Protein AF-0000000084371324 (afdb_homodimer)

Radius of gyration: 20.36 Å; Cα contacts (8 Å, |Δi|>4): 699; chains: 2; bounding box: 40×60×48 Å

Organism: NCBI:txid1354337

pLDDT: mean 94.43, std 6.47, range [47.62, 98.81]

Solvent-accessible surface area (backbone atoms only — not comparable to full-atom values): 17507 Å² total; per-residue (Å²): 117,72,47,74,68,38,70,68,53,91,81,53,42,54,86,85,45,43,48,85,45,68,69,62,38,48,37,56,69,73,39,44,65,60,32,36,75,61,12,55,23,26,45,32,32,21,26,46,94,53,31,46,39,30,38,37,26,25,16,32,18,59,44,51,40,86,52,45,57,70,80,70,36,59,97,50,58,61,70,34,16,22,35,28,48,74,44,73,48,45,15,62,93,52,61,92,69,55,52,68,60,51,50,53,46,51,52,50,53,48,48,56,57,38,43,76,59,26,7,36,36,24,42,34,35,68,42,90,42,71,68,48,40,52,51,43,42,73,61,63,34,43,61,20,89,84,39,73,45,36,29,34,35,38,49,69,55,47,28,64,60,61,67,58,73,84,128,117,73,47,75,69,36,71,68,54,92,81,52,44,55,85,83,46,44,51,86,45,69,69,62,40,48,37,56,71,71,38,43,64,60,30,36,75,63,12,57,23,26,44,33,31,21,27,45,94,52,32,45,39,30,38,37,26,25,18,30,18,59,43,50,39,87,54,46,56,71,80,68,35,60,96,49,58,61,69,34,17,20,34,28,48,74,43,72,48,45,16,62,94,50,63,91,72,55,50,66,59,49,51,51,45,51,51,49,53,48,49,56,57,37,42,78,60,26,7,36,36,25,42,34,36,67,42,89,45,71,67,50,40,50,52,43,43,71,60,61,34,41,60,20,89,82,39,73,45,36,29,36,34,38,50,70,55,46,28,64,60,62,66,56,71,84,128

Sequence (334 aa):
MLTIPEPLKSTHQLDMFSSGEVSLDLWLKNRAMNNQKTGASRTFVTTSDNQVMGYYALSTGMITANQVVGRFRRNMPIDIPIVLLARLAVDTRAKGLGIGRGLVKDAGCRVVQAFGIVGIRGMIVHAISDDAKQFYEHIGFVASPLDPMMLMITLADLQFAMGIHSNMLTIPEPLKSTHQLDMFSSGEVSLDLWLKNRAMNNQKTGASRTFVTTSDNQVMGYYALSTGMITANQVVGRFRRNMPIDIPIVLLARLAVDTRAKGLGIGRGLVKDAGCRVVQAFGIVGIRGMIVHAISDDAKQFYEHIGFVASPLDPMMLMITLADLQFAMGIHSN

Secondary structure (DSSP, 8-state):
-PPPPEE--TTSB-TT---S-HHHHHHHHHTHHHHHHHTS-EEEEEEETTEEEEEEEEEEEEEEGGG--GGGTTT--SEEEEEEEEEEEE-GGGTTSSHHHHHHHHHHHHHHHHHTTSB--EEEEE-SSHHHHHHHHHHT-EE-SS-TTEEEEEHHHHHHHHTPPP-/-PPPPEE--TTSB-TT---S-HHHHHHHHHTHHHHHHHTS-EEEEEEETTEEEEEEEEEEEEEEGGG--GGGTTT--SEEEEEEEEEEEE-GGGTTSSHHHHHHHHHHHHHHHHHTTSB--EEEEE-SSHHHHHHHHHHT-EE-SS-TTEEEEEHHHHHHHHTPPP-

Nearest PDB structures (foldseek):
  7f36-assembly1_D  TM=9.760E-01  e=1.610E-20  Salmonella enterica subsp. enterica serovar Typhimurium str. LT2
  6g96-assembly1_B  TM=9.410E-01  e=2.588E-16  Salmonella enterica subsp. enterica serovar Typhimurium
  7ak9-assembly1_B  TM=9.387E-01  e=1.710E-15  Salmonella enterica subsp. enterica serovar Typhimurium
  7f37-assembly1_A  TM=8.834E-01  e=9.886E-16  Escherichia coli O157:H7
  7byy-assembly1_B  TM=9.028E-01  e=6.858E-11  Escherichia coli

InterPro domains:
  IPR000182 GNAT domain [PF13508] (41-142)
  IPR016181 Acyl-CoA N-acyltransferase [SSF55729] (13-146)

Foldseek 3Di:
DKDQKDWDDPQADLVPFDQPDPVQSCCVVPPQVVCCVVQVWTKIFIDDVSYGFKIWIKHKDWDALLQDDDPLNPPDDRIATAMEREDIGGGPVPPPVCVRVSNVLSVLLVVVVCCVPDPHFWYKYFAPDPVSLVVVVVLPWAATPVGRRITIDGSVRNCVSSVPDDD/DKDQKDWDDPQADLVPFDQPDPVQSCCVVPPQVVCCVVQVWTKIFIDDVSYTFKIWIKHKDWDALLQDDDPLNPPDDRIATAMEREDIGGGPVPPPVCVRVSRVLSVLLVVVVCCVPDPHFWYKYFAPDPVSLVVVVVLPWAATPVGRRITIDGSVRNCVSNVPDDD

Structure (mmCIF, N/CA/C/O backbone):
data_AF-0000000084371324-model_v1
#
loop_
_entity.id
_entity.type
_entity.pdbx_description
1 polymer Acetyltransferase
#
loop_
_atom_site.group_PDB
_atom_site.id
_atom_site.type_symbol
_atom_site.label_atom_id
_atom_site.label_alt_id
_atom_site.label_comp_id
_atom_site.label_asym_id
_atom_site.label_entity_id
_atom_site.label_seq_id
_atom_site.pdbx_PDB_ins_code
_atom_site.Cartn_x
_atom_site.Cartn_y
_atom_site.Cartn_z
_atom_site.occupancy
_atom_site.B_iso_or_equiv
_atom_site.auth_seq_id
_atom_site.auth_comp_id
_atom_site.auth_asym_id
_atom_site.auth_atom_id
_atom_site.pdbx_PDB_model_num
ATOM 1 N N . MET A 1 1 ? -2.418 31.922 -5.059 1 83.44 1 MET A N 1
ATOM 2 C CA . MET A 1 1 ? -3.367 30.828 -4.973 1 83.44 1 MET A CA 1
ATOM 3 C C . MET A 1 1 ? -2.643 29.5 -4.762 1 83.44 1 MET A C 1
ATOM 5 O O . MET A 1 1 ? -1.555 29.281 -5.305 1 83.44 1 MET A O 1
ATOM 9 N N . LEU A 1 2 ? -3.178 28.688 -3.939 1 91.75 2 LEU A N 1
ATOM 10 C CA . LEU A 1 2 ? -2.504 27.422 -3.66 1 91.75 2 LEU A CA 1
ATOM 11 C C . LEU A 1 2 ? -2.732 26.422 -4.789 1 91.75 2 LEU A C 1
ATOM 13 O O . LEU A 1 2 ? -3.834 26.344 -5.34 1 91.75 2 LEU A O 1
ATOM 17 N N . THR A 1 3 ? -1.763 25.719 -5.105 1 94.81 3 THR A N 1
ATOM 18 C CA . THR A 1 3 ? -1.875 24.672 -6.117 1 94.81 3 THR A CA 1
ATOM 19 C C . THR A 1 3 ? -2.533 23.422 -5.531 1 94.81 3 THR A C 1
ATOM 21 O O . THR A 1 3 ? -2.602 23.266 -4.309 1 94.81 3 THR A O 1
ATOM 24 N N . ILE A 1 4 ? -3.053 22.625 -6.453 1 95.75 4 ILE A N 1
ATOM 25 C CA . ILE A 1 4 ? -3.42 21.266 -6.031 1 95.75 4 ILE A CA 1
ATOM 26 C C . ILE A 1 4 ? -2.168 20.5 -5.617 1 95.75 4 ILE A C 1
ATOM 28 O O . ILE A 1 4 ? -1.096 20.688 -6.199 1 95.75 4 ILE A O 1
ATOM 32 N N . PRO A 1 5 ? -2.277 19.641 -4.688 1 97.5 5 PRO A N 1
ATOM 33 C CA . PRO A 1 5 ? -1.087 18.906 -4.273 1 97.5 5 PRO A CA 1
ATOM 34 C C . PRO A 1 5 ? -0.441 18.125 -5.422 1 97.5 5 PRO A C 1
ATOM 36 O O . PRO A 1 5 ? -1.145 17.547 -6.246 1 97.5 5 PRO A O 1
ATOM 39 N N . GLU A 1 6 ? 0.865 18.109 -5.484 1 97.75 6 GLU A N 1
ATOM 40 C CA . GLU A 1 6 ? 1.651 17.391 -6.48 1 97.75 6 GLU A CA 1
ATOM 41 C C . GLU A 1 6 ? 2.879 16.734 -5.852 1 97.75 6 GLU A C 1
ATOM 43 O O . GLU A 1 6 ? 3.311 17.141 -4.766 1 97.75 6 GLU A O 1
ATOM 48 N N . PRO A 1 7 ? 3.379 15.773 -6.535 1 97.94 7 PRO A N 1
ATOM 49 C CA . PRO A 1 7 ? 4.566 15.117 -5.973 1 97.94 7 PRO A CA 1
ATOM 50 C C . PRO A 1 7 ? 5.707 16.094 -5.707 1 97.94 7 PRO A C 1
ATOM 52 O O . PRO A 1 7 ? 5.93 17.016 -6.492 1 97.94 7 PRO A O 1
ATOM 55 N N . LEU A 1 8 ? 6.375 15.906 -4.641 1 98.44 8 LEU A N 1
ATOM 56 C CA . LEU A 1 8 ? 7.527 16.734 -4.277 1 98.44 8 LEU A CA 1
ATOM 57 C C . LEU A 1 8 ? 8.609 16.656 -5.352 1 98.44 8 LEU A C 1
ATOM 59 O O . LEU A 1 8 ? 8.953 15.57 -5.824 1 98.44 8 LEU A O 1
ATOM 63 N N . LYS A 1 9 ? 9.086 17.781 -5.766 1 98 9 LYS A N 1
ATOM 64 C CA . LYS A 1 9 ? 10.18 17.906 -6.723 1 98 9 LYS A CA 1
ATOM 65 C C . LYS A 1 9 ? 11.336 18.703 -6.129 1 98 9 LYS A C 1
ATOM 67 O O . LYS A 1 9 ? 11.148 19.469 -5.184 1 98 9 LYS A O 1
ATOM 72 N N . SER A 1 10 ? 12.492 18.516 -6.719 1 97.19 10 SER A N 1
ATOM 73 C CA . SER A 1 10 ? 13.688 19.219 -6.258 1 97.19 10 SER A CA 1
ATOM 74 C C . SER A 1 10 ? 13.57 20.719 -6.48 1 97.19 10 SER A C 1
ATOM 76 O O . SER A 1 10 ? 14.297 21.5 -5.867 1 97.19 10 SER A O 1
ATOM 78 N N . THR A 1 11 ? 12.672 21.125 -7.312 1 97.56 11 THR A N 1
ATOM 79 C CA . THR A 1 11 ? 12.531 22.531 -7.668 1 97.56 11 THR A CA 1
ATOM 80 C C . THR A 1 11 ? 11.672 23.266 -6.637 1 97.56 11 THR A C 1
ATOM 82 O O . THR A 1 11 ? 11.633 24.5 -6.617 1 97.56 11 THR A O 1
ATOM 85 N N . HIS A 1 12 ? 10.953 22.594 -5.824 1 98.44 12 HIS A N 1
ATOM 86 C CA . HIS A 1 12 ? 10.109 23.219 -4.82 1 98.44 12 HIS A CA 1
ATOM 87 C C . HIS A 1 12 ? 10.945 23.922 -3.752 1 98.44 12 HIS A C 1
ATOM 89 O O . HIS A 1 12 ? 11.992 23.406 -3.352 1 98.44 12 HIS A O 1
ATOM 95 N N . GLN A 1 13 ? 10.523 25.031 -3.307 1 98.31 13 GLN A N 1
ATOM 96 C CA . GLN A 1 13 ? 11.219 25.797 -2.266 1 98.31 13 GLN A CA 1
ATOM 97 C C . GLN A 1 13 ? 10.727 25.391 -0.878 1 98.31 13 GLN A C 1
ATOM 99 O O . GLN A 1 13 ? 9.57 25.625 -0.527 1 98.31 13 GLN A O 1
ATOM 104 N N . LEU A 1 14 ? 11.656 24.906 -0.071 1 98.25 14 LEU A N 1
ATOM 105 C CA . LEU A 1 14 ? 11.281 24.328 1.217 1 98.25 14 LEU A CA 1
ATOM 106 C C . LEU A 1 14 ? 11.859 25.141 2.367 1 98.25 14 LEU A C 1
ATOM 108 O O . LEU A 1 14 ? 11.438 24.984 3.516 1 98.25 14 LEU A O 1
ATOM 112 N N . ASP A 1 15 ? 12.711 26.031 2.133 1 96.88 15 ASP A N 1
ATOM 113 C CA . ASP A 1 15 ? 13.547 26.656 3.154 1 96.88 15 ASP A CA 1
ATOM 114 C C . ASP A 1 15 ? 12.695 27.453 4.148 1 96.88 15 ASP A C 1
ATOM 116 O O . ASP A 1 15 ? 12.961 27.422 5.355 1 96.88 15 ASP A O 1
ATOM 120 N N . MET A 1 16 ? 11.672 28.109 3.697 1 96.88 16 MET A N 1
ATOM 121 C CA . MET A 1 16 ? 10.891 29.016 4.543 1 96.88 16 MET A CA 1
ATOM 122 C C . MET A 1 16 ? 9.727 28.281 5.191 1 96.88 16 MET A C 1
ATOM 124 O O . MET A 1 16 ? 8.953 28.875 5.949 1 96.88 16 MET A O 1
ATOM 128 N N . PHE A 1 17 ? 9.594 27.031 4.871 1 98.25 17 PHE A N 1
ATOM 129 C CA . PHE A 1 17 ? 8.469 26.281 5.418 1 98.25 17 PHE A CA 1
ATOM 130 C C . PHE A 1 17 ? 8.562 26.203 6.938 1 98.25 17 PHE A C 1
ATOM 132 O O . PHE A 1 17 ? 9.602 25.812 7.477 1 98.25 17 PHE A O 1
ATOM 139 N N . SER A 1 18 ? 7.465 26.547 7.562 1 98.19 18 SER A N 1
ATOM 140 C CA . SER A 1 18 ? 7.371 26.484 9.016 1 98.19 18 SER A CA 1
ATOM 141 C C . SER A 1 18 ? 5.957 26.125 9.461 1 98.19 18 SER A C 1
ATOM 143 O O . SER A 1 18 ? 5.031 26.938 9.305 1 98.19 18 SER A O 1
ATOM 145 N N . SER A 1 19 ? 5.789 24.969 10.039 1 96.88 19 SER A N 1
ATOM 146 C CA . SER A 1 19 ? 4.473 24.484 10.43 1 96.88 19 SER A CA 1
ATOM 147 C C . SER A 1 19 ? 4.219 24.703 11.922 1 96.88 19 SER A C 1
ATOM 149 O O . SER A 1 19 ? 3.084 24.578 12.391 1 96.88 19 SER A O 1
ATOM 151 N N . GLY A 1 20 ? 5.258 25.031 12.625 1 96.06 20 GLY A N 1
ATOM 152 C CA . GLY A 1 20 ? 5.172 25.094 14.07 1 96.06 20 GLY A CA 1
ATOM 153 C C . GLY A 1 20 ? 5.629 23.812 14.75 1 96.06 20 GLY A C 1
ATOM 154 O O . GLY A 1 20 ? 5.77 23.781 15.977 1 96.06 20 GLY A O 1
ATOM 155 N N . GLU A 1 21 ? 5.852 22.734 14.094 1 96.69 21 GLU A N 1
ATOM 156 C CA . GLU A 1 21 ? 6.406 21.469 14.57 1 96.69 21 GLU A CA 1
ATOM 157 C C . GLU A 1 21 ? 7.781 21.219 13.961 1 96.69 21 GLU A C 1
ATOM 159 O O . GLU A 1 21 ? 7.883 20.797 12.805 1 96.69 21 GLU A O 1
ATOM 164 N N . VAL A 1 22 ? 8.812 21.359 14.75 1 97.06 22 VAL A N 1
ATOM 165 C CA . VAL A 1 22 ? 10.188 21.344 14.281 1 97.06 22 VAL A CA 1
ATOM 166 C C . VAL A 1 22 ? 10.484 20.016 13.586 1 97.06 22 VAL A C 1
ATOM 168 O O . VAL A 1 22 ? 11.133 20 12.531 1 97.06 22 VAL A O 1
ATOM 171 N N . SER A 1 23 ? 10.047 18.953 14.117 1 97.44 23 SER A N 1
ATOM 172 C CA . SER A 1 23 ? 10.336 17.625 13.562 1 97.44 23 SER A CA 1
ATOM 173 C C . SER A 1 23 ? 9.734 17.469 12.172 1 97.44 23 SER A C 1
ATOM 175 O O . SER A 1 23 ? 10.359 16.891 11.281 1 97.44 23 SER A O 1
ATOM 177 N N . LEU A 1 24 ? 8.562 17.984 11.945 1 98.06 24 LEU A N 1
ATOM 178 C CA . LEU A 1 24 ? 7.914 17.906 10.641 1 98.06 24 LEU A CA 1
ATOM 179 C C . LEU A 1 24 ? 8.633 18.797 9.633 1 98.06 24 LEU A C 1
ATOM 181 O O . LEU A 1 24 ? 8.781 18.422 8.469 1 98.06 24 LEU A O 1
ATOM 185 N N . ASP A 1 25 ? 9.055 19.953 10.117 1 98.62 25 ASP A N 1
ATOM 186 C CA . ASP A 1 25 ? 9.766 20.891 9.242 1 98.62 25 ASP A CA 1
ATOM 187 C C . ASP A 1 25 ? 11.102 20.297 8.781 1 98.62 25 ASP A C 1
ATOM 189 O O . ASP A 1 25 ? 11.422 20.328 7.594 1 98.62 25 ASP A O 1
ATOM 193 N N . LEU A 1 26 ? 11.781 19.734 9.742 1 98.31 26 LEU A N 1
ATOM 194 C CA . LEU A 1 26 ? 13.094 19.172 9.43 1 98.31 26 LEU A CA 1
ATOM 195 C C . LEU A 1 26 ? 12.969 17.938 8.547 1 98.31 26 LEU A C 1
ATOM 197 O O . LEU A 1 26 ? 13.797 17.719 7.668 1 98.31 26 LEU A O 1
ATOM 201 N N . TRP A 1 27 ? 11.992 17.188 8.797 1 98.06 27 TRP A N 1
ATOM 202 C CA . TRP A 1 27 ? 11.781 16 7.969 1 98.06 27 TRP A CA 1
ATOM 203 C C . TRP A 1 27 ? 11.578 16.391 6.508 1 98.06 27 TRP A C 1
ATOM 205 O O . TRP A 1 27 ? 12.195 15.805 5.613 1 98.06 27 TRP A O 1
ATOM 215 N N . LEU A 1 28 ? 10.727 17.328 6.242 1 98.56 28 LEU A N 1
ATOM 216 C CA . LEU A 1 28 ? 10.453 17.781 4.883 1 98.56 28 LEU A CA 1
ATOM 217 C C . LEU A 1 28 ? 11.734 18.25 4.199 1 98.56 28 LEU A C 1
ATOM 219 O O . LEU A 1 28 ? 12.008 17.859 3.059 1 98.56 28 LEU A O 1
ATOM 223 N N . LYS A 1 29 ? 12.508 19 4.918 1 98.5 29 LYS A N 1
ATOM 224 C CA . LYS A 1 29 ? 13.672 19.656 4.34 1 98.5 29 LYS A CA 1
ATOM 225 C C . LYS A 1 29 ? 14.828 18.672 4.152 1 98.5 29 LYS A C 1
ATOM 227 O O . LYS A 1 29 ? 15.594 18.781 3.193 1 98.5 29 LYS A O 1
ATOM 232 N N . ASN A 1 30 ? 14.828 17.609 5.016 1 97.94 30 ASN A N 1
ATOM 233 C CA . ASN A 1 30 ? 16.062 16.844 5.07 1 97.94 30 ASN A CA 1
ATOM 234 C C . ASN A 1 30 ? 15.836 15.391 4.664 1 97.94 30 ASN A C 1
ATOM 236 O O . ASN A 1 30 ? 16.781 14.68 4.32 1 97.94 30 ASN A O 1
ATOM 240 N N . ARG A 1 31 ? 14.602 14.938 4.676 1 97.44 31 ARG A N 1
ATOM 241 C CA . ARG A 1 31 ? 14.422 13.492 4.547 1 97.44 31 ARG A CA 1
ATOM 242 C C . ARG A 1 31 ? 13.422 13.164 3.443 1 97.44 31 ARG A C 1
ATOM 244 O O . ARG A 1 31 ? 13.516 12.109 2.807 1 97.44 31 ARG A O 1
ATOM 251 N N . ALA A 1 32 ? 12.492 14.031 3.186 1 98.06 32 ALA A N 1
ATOM 252 C CA . ALA A 1 32 ? 11.336 13.727 2.344 1 98.06 32 ALA A CA 1
ATOM 253 C C . ALA A 1 32 ? 11.773 13.281 0.953 1 98.06 32 ALA A C 1
ATOM 255 O O . ALA A 1 32 ? 11.281 12.273 0.436 1 98.06 32 ALA A O 1
ATOM 256 N N . MET A 1 33 ? 12.727 14.023 0.388 1 97.69 33 MET A N 1
ATOM 257 C CA . MET A 1 33 ? 13.156 13.719 -0.973 1 97.69 33 MET A CA 1
ATOM 258 C C . MET A 1 33 ? 13.82 12.344 -1.038 1 97.69 33 MET A C 1
ATOM 260 O O . MET A 1 33 ? 13.516 11.547 -1.93 1 97.69 33 MET A O 1
ATOM 264 N N . ASN A 1 34 ? 14.703 12.125 -0.123 1 96.5 34 ASN A N 1
ATOM 265 C CA . ASN A 1 34 ? 15.375 10.828 -0.095 1 96.5 34 ASN A CA 1
ATOM 266 C C . ASN A 1 34 ? 14.383 9.695 0.157 1 96.5 34 ASN A C 1
ATOM 268 O O . ASN A 1 34 ? 14.477 8.633 -0.466 1 96.5 34 ASN A O 1
ATOM 272 N N . ASN A 1 35 ? 13.484 9.898 1.079 1 96.62 35 ASN A N 1
ATOM 273 C CA . ASN A 1 35 ? 12.461 8.891 1.342 1 96.62 35 ASN A CA 1
ATOM 274 C C . ASN A 1 35 ? 11.648 8.586 0.09 1 96.62 35 ASN A C 1
ATOM 276 O O . ASN A 1 35 ? 11.305 7.426 -0.162 1 96.62 35 ASN A O 1
ATOM 280 N N . GLN A 1 36 ? 11.344 9.609 -0.634 1 96.25 36 GLN A N 1
ATOM 281 C CA . GLN A 1 36 ? 10.602 9.43 -1.877 1 96.25 36 GLN A CA 1
ATOM 282 C C . GLN A 1 36 ? 11.406 8.625 -2.889 1 96.25 36 GLN A C 1
ATOM 284 O O . GLN A 1 36 ? 10.891 7.68 -3.496 1 96.25 36 GLN A O 1
ATOM 289 N N . LYS A 1 37 ? 12.609 8.867 -3.045 1 94.25 37 LYS A N 1
ATOM 290 C CA . LYS A 1 37 ? 13.477 8.195 -4.02 1 94.25 37 LYS A CA 1
ATOM 291 C C . LYS A 1 37 ? 13.648 6.719 -3.676 1 94.25 37 LYS A C 1
ATOM 293 O O . LYS A 1 37 ? 13.695 5.871 -4.57 1 94.25 37 LYS A O 1
ATOM 298 N N . THR A 1 38 ? 13.695 6.438 -2.432 1 93.88 38 THR A N 1
ATOM 299 C CA . THR A 1 38 ? 14.008 5.078 -1.998 1 93.88 38 THR A CA 1
ATOM 300 C C . THR A 1 38 ? 12.734 4.254 -1.853 1 93.88 38 THR A C 1
ATOM 302 O O . THR A 1 38 ? 12.797 3.031 -1.693 1 93.88 38 THR A O 1
ATOM 305 N N . GLY A 1 39 ? 11.609 4.891 -1.835 1 95.75 39 GLY A N 1
ATOM 306 C CA . GLY A 1 39 ? 10.352 4.172 -1.735 1 95.75 39 GLY A CA 1
ATOM 307 C C . GLY A 1 39 ? 9.828 4.082 -0.315 1 95.75 39 GLY A C 1
ATOM 308 O O . GLY A 1 39 ? 8.859 3.367 -0.049 1 95.75 39 GLY A O 1
ATOM 309 N N . ALA A 1 40 ? 10.469 4.809 0.583 1 96.25 40 ALA A N 1
ATOM 310 C CA . ALA A 1 40 ? 10.023 4.789 1.974 1 96.25 40 ALA A CA 1
ATOM 311 C C . ALA A 1 40 ? 8.68 5.492 2.131 1 96.25 40 ALA A C 1
ATOM 313 O O . ALA A 1 40 ? 7.848 5.086 2.947 1 96.25 40 ALA A O 1
ATOM 314 N N . SER A 1 41 ? 8.5 6.496 1.374 1 97.38 41 SER A N 1
ATOM 315 C CA . SER A 1 41 ? 7.246 7.25 1.335 1 97.38 41 SER A CA 1
ATOM 316 C C . SER A 1 41 ? 7.125 8.055 0.044 1 97.38 41 SER A C 1
ATOM 318 O O . SER A 1 41 ? 8.102 8.195 -0.698 1 97.38 41 SER A O 1
ATOM 320 N N . ARG A 1 42 ? 5.918 8.438 -0.253 1 97.88 42 ARG A N 1
ATOM 321 C CA . ARG A 1 42 ? 5.656 9.422 -1.302 1 97.88 42 ARG A CA 1
ATOM 322 C C . ARG A 1 42 ? 5.129 10.727 -0.713 1 97.88 42 ARG A C 1
ATOM 324 O O . ARG A 1 42 ? 4.195 10.711 0.094 1 97.88 42 ARG A O 1
ATOM 331 N N . THR A 1 43 ? 5.738 11.781 -1.131 1 98.69 43 THR A N 1
ATOM 332 C CA . THR A 1 43 ? 5.41 13.086 -0.552 1 98.69 43 THR A CA 1
ATOM 333 C C . THR A 1 43 ? 4.727 13.977 -1.582 1 98.69 43 THR A C 1
ATOM 335 O O . THR A 1 43 ? 5.16 14.047 -2.734 1 98.69 43 THR A O 1
ATOM 338 N N . PHE A 1 44 ? 3.658 14.672 -1.172 1 98.81 44 PHE A N 1
ATOM 339 C CA . PHE A 1 44 ? 2.918 15.617 -1.993 1 98.81 44 PHE A CA 1
ATOM 340 C C . PHE A 1 44 ? 2.865 16.984 -1.326 1 98.81 44 PHE A C 1
ATOM 342 O O . PHE A 1 44 ? 2.707 17.078 -0.108 1 98.81 44 PHE A O 1
ATOM 349 N N . VAL A 1 45 ? 2.975 18.016 -2.225 1 98.5 45 VAL A N 1
ATOM 350 C CA . VAL A 1 45 ? 3.051 19.359 -1.667 1 98.5 45 VAL A CA 1
ATOM 351 C C . VAL A 1 45 ? 2.076 20.281 -2.398 1 98.5 45 VAL A C 1
ATOM 353 O O . VAL A 1 45 ? 1.784 20.078 -3.578 1 98.5 45 VAL A O 1
ATOM 356 N N . THR A 1 46 ? 1.497 21.203 -1.688 1 97.75 46 THR A N 1
ATOM 357 C CA . THR A 1 46 ? 0.816 22.359 -2.256 1 97.75 46 THR A CA 1
ATOM 358 C C . THR A 1 46 ? 1.667 23.625 -2.104 1 97.75 46 THR A C 1
ATOM 360 O O . THR A 1 46 ? 2.344 23.797 -1.089 1 97.75 46 THR A O 1
ATOM 363 N N . THR A 1 47 ? 1.608 24.438 -3.121 1 97.62 47 THR A N 1
ATOM 364 C CA . THR A 1 47 ? 2.545 25.562 -3.131 1 97.62 47 THR A CA 1
ATOM 365 C C . THR A 1 47 ? 1.831 26.859 -3.484 1 97.62 47 THR A C 1
ATOM 367 O O . THR A 1 47 ? 0.724 26.844 -4.027 1 97.62 47 THR A O 1
ATOM 370 N N . SER A 1 48 ? 2.352 27.938 -3.006 1 95.88 48 SER A N 1
ATOM 371 C CA . SER A 1 48 ? 2.107 29.297 -3.488 1 95.88 48 SER A CA 1
ATOM 372 C C . SER A 1 48 ? 3.373 29.906 -4.074 1 95.88 48 SER A C 1
ATOM 374 O O . SER A 1 48 ? 4.359 30.109 -3.361 1 95.88 48 SER A O 1
ATOM 376 N N . ASP A 1 49 ? 3.4 30.156 -5.367 1 93.88 49 ASP A N 1
ATOM 377 C CA . ASP A 1 49 ? 4.578 30.688 -6.047 1 93.88 49 ASP A CA 1
ATOM 378 C C . ASP A 1 49 ? 5.809 29.828 -5.762 1 93.88 49 ASP A C 1
ATOM 380 O O . ASP A 1 49 ? 6.848 30.328 -5.348 1 93.88 49 ASP A O 1
ATOM 384 N N . ASN A 1 50 ? 5.688 28.5 -5.77 1 95.31 50 ASN A N 1
ATOM 385 C CA . ASN A 1 50 ? 6.703 27.453 -5.664 1 95.31 50 ASN A CA 1
ATOM 386 C C . ASN A 1 50 ? 7.195 27.297 -4.227 1 95.31 50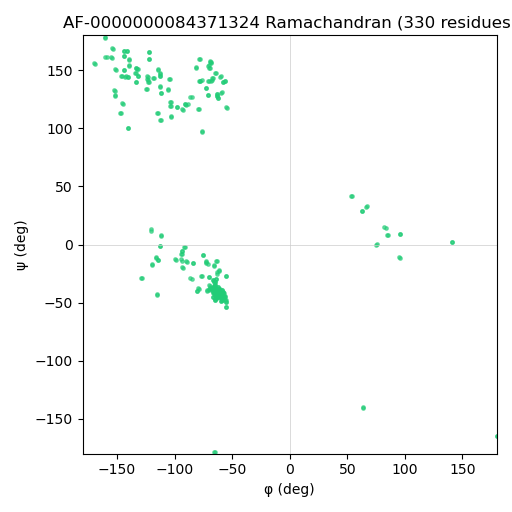 ASN A C 1
ATOM 388 O O . ASN A 1 50 ? 8.062 26.453 -3.953 1 95.31 50 ASN A O 1
ATOM 392 N N . GLN A 1 51 ? 6.59 28.125 -3.389 1 97.12 51 GLN A N 1
ATOM 393 C CA . GLN A 1 51 ? 6.855 27.938 -1.967 1 97.12 51 GLN A CA 1
ATOM 394 C C . GLN A 1 51 ? 5.91 26.906 -1.361 1 97.12 51 GLN A C 1
ATOM 396 O O . GLN A 1 51 ? 4.688 27.062 -1.442 1 97.12 51 GLN A O 1
ATOM 401 N N . VAL A 1 52 ? 6.457 25.953 -0.719 1 98.25 52 VAL A N 1
ATOM 402 C CA . VAL A 1 52 ? 5.617 24.922 -0.134 1 98.25 52 VAL A CA 1
ATOM 403 C C . VAL A 1 52 ? 4.84 25.484 1.052 1 98.25 52 VAL A C 1
ATOM 405 O O . VAL A 1 52 ? 5.426 26.109 1.944 1 98.25 52 VAL A O 1
ATOM 408 N N . MET A 1 53 ? 3.533 25.266 1.021 1 97.94 53 MET A N 1
ATOM 409 C CA . MET A 1 53 ? 2.637 25.781 2.055 1 97.94 53 MET A CA 1
ATOM 410 C C . MET A 1 53 ? 2.006 24.641 2.844 1 97.94 53 MET A C 1
ATOM 412 O O . MET A 1 53 ? 1.431 24.859 3.91 1 97.94 53 MET A O 1
ATOM 416 N N . GLY A 1 54 ? 2.092 23.469 2.389 1 98.19 54 GLY A N 1
ATOM 417 C CA . GLY A 1 54 ? 1.596 22.25 3.027 1 98.19 54 GLY A CA 1
ATOM 418 C C . GLY A 1 54 ? 2.074 20.984 2.354 1 98.19 54 GLY A C 1
ATOM 419 O O . GLY A 1 54 ? 2.467 21 1.185 1 98.19 54 GLY A O 1
ATOM 420 N N . TYR A 1 55 ? 2.094 19.953 3.154 1 98.75 55 TYR A N 1
ATOM 421 C CA . TYR A 1 55 ? 2.5 18.688 2.557 1 98.75 55 TYR A CA 1
ATOM 422 C C . TYR A 1 55 ? 1.912 17.516 3.32 1 98.75 55 TYR A C 1
ATOM 424 O O . TYR A 1 55 ? 1.449 17.656 4.453 1 98.75 55 TYR A O 1
ATOM 432 N N . TYR A 1 56 ? 1.88 16.438 2.709 1 98.69 56 TYR A N 1
ATOM 433 C CA . TYR A 1 56 ? 1.63 15.148 3.352 1 98.69 56 TYR A CA 1
ATOM 434 C C . TYR A 1 56 ? 2.445 14.047 2.693 1 98.69 56 TYR A C 1
ATOM 436 O O . TYR A 1 56 ? 2.953 14.211 1.583 1 98.69 56 TYR A O 1
ATOM 444 N N . ALA A 1 57 ? 2.596 12.961 3.367 1 98.69 57 ALA A N 1
ATOM 445 C CA . ALA A 1 57 ? 3.33 11.797 2.869 1 98.69 57 ALA A CA 1
ATOM 446 C C . ALA A 1 57 ? 2.549 10.516 3.109 1 98.69 57 ALA A C 1
ATOM 448 O O . ALA A 1 57 ? 1.911 10.352 4.152 1 98.69 57 ALA A O 1
ATOM 449 N N . LEU A 1 58 ? 2.594 9.625 2.119 1 98.75 58 LEU A N 1
ATOM 450 C CA . LEU A 1 58 ? 1.89 8.352 2.184 1 98.75 58 LEU A CA 1
ATOM 451 C C . LEU A 1 58 ? 2.869 7.188 2.105 1 98.75 58 LEU A C 1
ATOM 453 O O . LEU A 1 58 ? 3.852 7.246 1.362 1 98.75 58 LEU A O 1
ATOM 457 N N . SER A 1 59 ? 2.598 6.16 2.814 1 98.25 59 SER A N 1
ATOM 458 C CA . SER A 1 59 ? 3.33 4.898 2.762 1 98.25 59 SER A CA 1
ATOM 459 C C . SER A 1 59 ? 2.396 3.709 2.953 1 98.25 59 SER A C 1
ATOM 461 O O . SER A 1 59 ? 1.366 3.82 3.619 1 98.25 59 SER A O 1
ATOM 463 N N . THR A 1 60 ? 2.783 2.596 2.338 1 98.25 60 THR A N 1
ATOM 464 C CA . THR A 1 60 ? 2.027 1.391 2.656 1 98.25 60 THR A CA 1
ATOM 465 C C . THR A 1 60 ? 2.277 0.961 4.098 1 98.25 60 THR A C 1
ATOM 467 O O . THR A 1 60 ? 3.285 1.341 4.699 1 98.25 60 THR A O 1
ATOM 470 N N . GLY A 1 61 ? 1.307 0.203 4.633 1 97 61 GLY A N 1
ATOM 471 C CA . GLY A 1 61 ? 1.449 -0.28 5.996 1 97 61 GLY A CA 1
ATOM 472 C C . GLY A 1 61 ? 0.562 -1.472 6.305 1 97 61 GLY A C 1
ATOM 473 O O . GLY A 1 61 ? -0.12 -1.989 5.418 1 97 61 GLY A O 1
ATOM 474 N N . MET A 1 62 ? 0.766 -1.874 7.508 1 95.88 62 MET A N 1
ATOM 475 C CA . MET A 1 62 ? -0.036 -2.938 8.102 1 95.88 62 MET A CA 1
ATOM 476 C C . MET A 1 62 ? -0.293 -2.658 9.578 1 95.88 62 MET A C 1
ATOM 478 O O . MET A 1 62 ? 0.559 -2.094 10.273 1 95.88 62 MET A O 1
ATOM 482 N N . ILE A 1 63 ? -1.443 -3.039 9.938 1 93.94 63 ILE A N 1
ATOM 483 C CA . ILE A 1 63 ? -1.759 -2.916 11.352 1 93.94 63 ILE A CA 1
ATOM 484 C C . ILE A 1 63 ? -2.404 -4.207 11.852 1 93.94 63 ILE A C 1
ATOM 486 O O . ILE A 1 63 ? -3.078 -4.906 11.094 1 93.94 63 ILE A O 1
ATOM 490 N N . THR A 1 64 ? -2.146 -4.504 13.094 1 92.69 64 THR A N 1
ATOM 491 C CA . THR A 1 64 ? -2.693 -5.734 13.648 1 92.69 64 THR A CA 1
ATOM 492 C C . THR A 1 64 ? -4.145 -5.539 14.078 1 92.69 64 THR A C 1
ATOM 494 O O . THR A 1 64 ? -4.512 -4.469 14.562 1 92.69 64 THR A O 1
ATOM 497 N N . ALA A 1 65 ? -4.875 -6.586 14.055 1 91.69 65 ALA A N 1
ATOM 498 C CA . ALA A 1 65 ? -6.312 -6.547 14.32 1 91.69 65 ALA A CA 1
ATOM 499 C C . ALA A 1 65 ? -6.594 -6.094 15.758 1 91.69 65 ALA A C 1
ATOM 501 O O . ALA A 1 65 ? -7.609 -5.449 16.016 1 91.69 65 ALA A O 1
ATOM 502 N N . ASN A 1 66 ? -5.707 -6.379 16.641 1 89.62 66 ASN A N 1
ATOM 503 C CA . ASN A 1 66 ? -5.945 -6.031 18.047 1 89.62 66 ASN A CA 1
ATOM 504 C C . ASN A 1 66 ? -5.832 -4.527 18.281 1 89.62 66 ASN A C 1
ATOM 506 O O . ASN A 1 66 ? -6.266 -4.023 19.312 1 89.62 66 ASN A O 1
ATOM 510 N N . GLN A 1 67 ? -5.273 -3.838 17.328 1 91.19 67 GLN A N 1
ATOM 511 C CA . GLN A 1 67 ? -5.055 -2.404 17.484 1 91.19 67 GLN A CA 1
ATOM 512 C C . GLN A 1 67 ? -6.211 -1.603 16.891 1 91.19 67 GLN A C 1
ATOM 514 O O . GLN A 1 67 ? -6.219 -0.371 16.969 1 91.19 67 GLN A O 1
ATOM 519 N N . VAL A 1 68 ? -7.117 -2.303 16.266 1 89.81 68 VAL A N 1
ATOM 520 C CA . VAL A 1 68 ? -8.195 -1.592 15.586 1 89.81 68 VAL A CA 1
ATOM 521 C C . VAL A 1 68 ? -9.539 -2.053 16.141 1 89.81 68 VAL A C 1
ATOM 523 O O . VAL A 1 68 ? -9.617 -3.039 16.875 1 89.81 68 VAL A O 1
ATOM 526 N N . VAL A 1 69 ? -10.57 -1.241 15.805 1 83.69 69 VAL A N 1
ATOM 527 C CA . VAL A 1 69 ? -11.891 -1.565 16.328 1 83.69 69 VAL A CA 1
ATOM 528 C C . VAL A 1 69 ? -12.953 -1.296 15.258 1 83.69 69 VAL A C 1
ATOM 530 O O . VAL A 1 69 ? -12.656 -0.725 14.211 1 83.69 69 VAL A O 1
ATOM 533 N N . GLY A 1 70 ? -14.094 -1.88 15.672 1 86.19 70 GLY A N 1
ATOM 534 C CA . GLY A 1 70 ? -15.266 -1.56 14.875 1 86.19 70 GLY A CA 1
ATOM 535 C C . GLY A 1 70 ? -15.172 -2.053 13.445 1 86.19 70 GLY A C 1
ATOM 536 O O . GLY A 1 70 ? -14.766 -3.189 13.195 1 86.19 70 GLY A O 1
ATOM 537 N N . ARG A 1 71 ? -15.648 -1.216 12.562 1 83.06 71 ARG A N 1
ATOM 538 C CA . ARG A 1 71 ? -15.75 -1.542 11.148 1 83.06 71 ARG A CA 1
ATOM 539 C C . ARG A 1 71 ? -14.375 -1.825 10.547 1 83.06 71 ARG A C 1
ATOM 541 O O . ARG A 1 71 ? -14.258 -2.58 9.578 1 83.06 71 ARG A O 1
ATOM 548 N N . PHE A 1 72 ? -13.391 -1.306 11.211 1 87.75 72 PHE A N 1
ATOM 549 C CA . PHE A 1 72 ? -12.031 -1.471 10.688 1 87.75 72 PHE A CA 1
ATOM 550 C C . PHE A 1 72 ? -11.578 -2.916 10.828 1 87.75 72 PHE A C 1
ATOM 552 O O . PHE A 1 72 ? -10.812 -3.412 9.992 1 87.75 72 PHE A O 1
ATOM 559 N N . ARG A 1 73 ? -12.094 -3.596 11.789 1 87.81 73 ARG A N 1
ATOM 560 C CA . ARG A 1 73 ? -11.656 -4.953 12.094 1 87.81 73 ARG A CA 1
ATOM 561 C C . ARG A 1 73 ? -12.523 -5.984 11.375 1 87.81 73 ARG A C 1
ATOM 563 O O . ARG A 1 73 ? -12.117 -7.137 11.211 1 87.81 73 ARG A O 1
ATOM 570 N N . ARG A 1 74 ? -13.586 -5.66 10.992 1 84.88 74 ARG A N 1
ATOM 571 C CA . ARG A 1 74 ? -14.578 -6.609 10.5 1 84.88 74 ARG A CA 1
ATOM 572 C C . ARG A 1 74 ? -14.078 -7.344 9.266 1 84.88 74 ARG A C 1
ATOM 574 O O . ARG A 1 74 ? -13.641 -6.715 8.297 1 84.88 74 ARG A O 1
ATOM 581 N N . ASN A 1 75 ? -14.133 -8.695 9.398 1 84.88 75 ASN A N 1
ATOM 582 C CA . ASN A 1 75 ? -13.82 -9.586 8.289 1 84.88 75 ASN A CA 1
ATOM 583 C C . ASN A 1 75 ? -12.375 -9.43 7.832 1 84.88 75 ASN A C 1
ATOM 585 O O . ASN A 1 75 ? -12.078 -9.492 6.641 1 84.88 75 ASN A O 1
ATOM 589 N N . MET A 1 76 ? -11.562 -9.055 8.734 1 87.44 76 MET A N 1
ATOM 590 C CA . MET A 1 76 ? -10.164 -8.867 8.375 1 87.44 76 MET A CA 1
ATOM 591 C C . MET A 1 76 ? -9.281 -9.906 9.055 1 87.44 76 MET A C 1
ATOM 593 O O . MET A 1 76 ? -9.602 -10.383 10.148 1 87.44 76 MET A O 1
ATOM 597 N N . PRO A 1 77 ? -8.211 -10.266 8.336 1 84.88 77 PRO A N 1
ATOM 598 C CA . PRO A 1 77 ? -7.211 -11.117 8.984 1 84.88 77 PRO A CA 1
ATOM 599 C C . PRO A 1 77 ? -6.5 -10.414 10.141 1 84.88 77 PRO A C 1
ATOM 601 O O . PRO A 1 77 ? -6.816 -9.266 10.453 1 84.88 77 PRO A O 1
ATOM 604 N N . ILE A 1 78 ? -5.594 -11.117 10.711 1 87 78 ILE A N 1
ATOM 605 C CA . ILE A 1 78 ? -4.84 -10.586 11.844 1 87 78 ILE A CA 1
ATOM 606 C C . ILE A 1 78 ? -4.039 -9.367 11.406 1 87 78 ILE A C 1
ATOM 608 O O . ILE A 1 78 ? -3.955 -8.375 12.133 1 87 78 ILE A O 1
ATOM 612 N N . ASP A 1 79 ? -3.447 -9.484 10.234 1 92.12 79 ASP A N 1
ATOM 613 C CA . ASP A 1 79 ? -2.732 -8.344 9.672 1 92.12 79 ASP A CA 1
ATOM 614 C C . ASP A 1 79 ? -3.598 -7.602 8.656 1 92.12 79 ASP A C 1
ATOM 616 O O . ASP A 1 79 ? -3.979 -8.164 7.629 1 92.12 79 ASP A O 1
ATOM 620 N N . ILE A 1 80 ? -3.893 -6.367 8.906 1 96.38 80 ILE A N 1
ATOM 621 C CA . ILE A 1 80 ? -4.809 -5.57 8.102 1 96.38 80 ILE A CA 1
ATOM 622 C C . ILE A 1 80 ? -4.02 -4.605 7.219 1 96.38 80 ILE A C 1
ATOM 624 O O . ILE A 1 80 ? -3.25 -3.785 7.723 1 96.38 80 ILE A O 1
ATOM 628 N N . PRO A 1 81 ? -4.215 -4.68 5.91 1 97.69 81 PRO A N 1
ATOM 629 C CA . PRO A 1 81 ? -3.504 -3.764 5.016 1 97.69 81 PRO A CA 1
ATOM 630 C C . PRO A 1 81 ? -4.039 -2.336 5.09 1 97.69 81 PRO A C 1
ATOM 632 O O . PRO A 1 81 ? -5.254 -2.125 5.043 1 97.69 81 PRO A O 1
ATOM 635 N N . ILE A 1 82 ? -3.115 -1.368 5.168 1 98.12 82 ILE A N 1
ATOM 636 C CA . ILE A 1 82 ? -3.518 0.029 5.289 1 98.12 82 ILE A CA 1
ATOM 637 C C . ILE A 1 82 ? -2.545 0.916 4.52 1 98.12 82 ILE A C 1
ATOM 639 O O . ILE A 1 82 ? -1.531 0.435 4.004 1 98.12 82 ILE A O 1
ATOM 643 N N . VAL A 1 83 ? -2.92 2.113 4.324 1 98.5 83 VAL A N 1
ATOM 644 C CA . VAL A 1 83 ? -1.989 3.182 3.975 1 98.5 83 VAL A CA 1
ATOM 645 C C . VAL A 1 83 ? -1.77 4.09 5.184 1 98.5 83 VAL A C 1
ATOM 647 O O . VAL A 1 83 ? -2.725 4.465 5.867 1 98.5 83 VAL A O 1
ATOM 650 N N . LEU A 1 84 ? -0.576 4.375 5.418 1 98.19 84 LEU A N 1
ATOM 651 C CA . LEU A 1 84 ? -0.193 5.297 6.48 1 98.19 84 LEU A CA 1
ATOM 652 C C . LEU A 1 84 ? -0.1 6.727 5.953 1 98.19 84 LEU A C 1
ATOM 654 O O . LEU A 1 84 ? 0.584 6.984 4.961 1 98.19 84 LEU A O 1
ATOM 658 N N . LEU A 1 85 ? -0.886 7.605 6.523 1 98.5 85 LEU A N 1
ATOM 659 C CA . LEU A 1 85 ? -0.557 9.023 6.418 1 98.5 85 LEU A CA 1
ATOM 660 C C . LEU A 1 85 ? 0.586 9.391 7.359 1 98.5 85 LEU A C 1
ATOM 662 O O . LEU A 1 85 ? 0.357 9.703 8.531 1 98.5 85 LEU A O 1
ATOM 666 N N . ALA A 1 86 ? 1.729 9.414 6.836 1 97.56 86 ALA A N 1
ATOM 667 C CA . ALA A 1 86 ? 2.943 9.414 7.648 1 97.56 86 ALA A CA 1
ATOM 668 C C . ALA A 1 86 ? 3.238 10.805 8.203 1 97.56 86 ALA A C 1
ATOM 670 O O . ALA A 1 86 ? 3.822 10.938 9.281 1 97.56 86 ALA A O 1
ATOM 671 N N . ARG A 1 87 ? 2.979 11.789 7.395 1 97.88 87 ARG A N 1
ATOM 672 C CA . ARG A 1 87 ? 3.18 13.18 7.766 1 97.88 87 ARG A CA 1
ATOM 673 C C . ARG A 1 87 ? 2.131 14.078 7.121 1 97.88 87 ARG A C 1
ATOM 675 O O . ARG A 1 87 ? 1.696 13.82 5.996 1 97.88 87 ARG A O 1
ATOM 682 N N . LEU A 1 88 ? 1.809 15.023 7.852 1 98.12 88 LEU A N 1
ATOM 683 C CA . LEU A 1 88 ? 0.975 16.109 7.348 1 98.12 88 LEU A CA 1
ATOM 684 C C . LEU A 1 88 ? 1.265 17.406 8.094 1 98.12 88 LEU A C 1
ATOM 686 O O . LEU A 1 88 ? 1.317 17.422 9.328 1 98.12 88 LEU A O 1
ATOM 690 N N . ALA A 1 89 ? 1.521 18.406 7.324 1 97.94 89 ALA A N 1
ATOM 691 C CA . ALA A 1 89 ? 1.78 19.703 7.953 1 97.94 89 ALA A CA 1
ATOM 692 C C . ALA A 1 89 ? 1.368 20.844 7.035 1 97.94 89 ALA A C 1
ATOM 694 O O . ALA A 1 89 ? 1.408 20.719 5.809 1 97.94 89 ALA A O 1
ATOM 695 N N . VAL A 1 90 ? 0.991 21.906 7.641 1 97.69 90 VAL A N 1
ATOM 696 C CA . VAL A 1 90 ? 0.605 23.141 6.961 1 97.69 90 VAL A CA 1
ATOM 697 C C . VAL A 1 90 ? 1.453 24.297 7.473 1 97.69 90 VAL A C 1
ATOM 699 O O . VAL A 1 90 ? 1.658 24.438 8.68 1 97.69 90 VAL A O 1
ATOM 702 N N . ASP A 1 91 ? 1.931 25.062 6.5 1 97.75 91 ASP A N 1
ATOM 703 C CA . ASP A 1 91 ? 2.693 26.25 6.867 1 97.75 91 ASP A CA 1
ATOM 704 C C . ASP A 1 91 ? 1.847 27.203 7.707 1 97.75 91 ASP A C 1
ATOM 706 O O . ASP A 1 91 ? 0.67 27.422 7.41 1 97.75 91 ASP A O 1
ATOM 710 N N . THR A 1 92 ? 2.469 27.891 8.68 1 95.75 92 THR A N 1
ATOM 711 C CA . THR A 1 92 ? 1.768 28.812 9.57 1 95.75 92 THR A CA 1
ATOM 712 C C . THR A 1 92 ? 1.173 29.984 8.789 1 95.75 92 THR A C 1
ATOM 714 O O . THR A 1 92 ? 0.176 30.578 9.203 1 95.75 92 THR A O 1
ATOM 717 N N . ARG A 1 93 ? 1.689 30.344 7.613 1 92.5 93 ARG A N 1
ATOM 718 C CA . ARG A 1 93 ? 1.213 31.438 6.773 1 92.5 93 ARG A CA 1
ATOM 719 C C . ARG A 1 93 ? -0.109 31.078 6.102 1 92.5 93 ARG A C 1
ATOM 721 O O . ARG A 1 93 ? -0.829 31.969 5.629 1 92.5 93 ARG A O 1
ATOM 728 N N . ALA A 1 94 ? -0.448 29.75 6.098 1 90.5 94 ALA A N 1
ATOM 729 C CA . ALA A 1 94 ? -1.63 29.281 5.375 1 90.5 94 ALA A CA 1
ATOM 730 C C . ALA A 1 94 ? -2.619 28.609 6.32 1 90.5 94 ALA A C 1
ATOM 732 O O . ALA A 1 94 ? -3.537 27.922 5.879 1 90.5 94 ALA A O 1
ATOM 733 N N . LYS A 1 95 ? -2.375 28.781 7.562 1 83.5 95 LYS A N 1
ATOM 734 C CA . LYS A 1 95 ? -3.275 28.125 8.508 1 83.5 95 LYS A CA 1
ATOM 735 C C . LYS A 1 95 ? -4.66 28.766 8.477 1 83.5 95 LYS A C 1
ATOM 737 O O . LYS A 1 95 ? -4.797 29.953 8.219 1 83.5 95 LYS A O 1
ATOM 742 N N . GLY A 1 96 ? -5.688 28 8.789 1 78 96 GLY A N 1
ATOM 743 C CA . GLY A 1 96 ? -7.039 28.516 8.945 1 78 96 GLY A CA 1
ATOM 744 C C . GLY A 1 96 ? -7.797 28.609 7.637 1 78 96 GLY A C 1
ATOM 745 O O . GLY A 1 96 ? -8.938 29.062 7.605 1 78 96 GLY A O 1
ATOM 746 N N . LEU A 1 97 ? -7.375 28.156 6.582 1 79.19 97 LEU A N 1
ATOM 747 C CA . LEU A 1 97 ? -8.008 28.281 5.27 1 79.19 97 LEU A CA 1
ATOM 748 C C . LEU A 1 97 ? -8.516 26.938 4.785 1 79.19 97 LEU A C 1
ATOM 750 O O . LEU A 1 97 ? -8.836 26.766 3.605 1 79.19 97 LEU A O 1
ATOM 754 N N . GLY A 1 98 ? -8.469 25.953 5.613 1 88.75 98 GLY A N 1
ATOM 755 C CA . GLY A 1 98 ? -8.961 24.656 5.215 1 88.75 98 GLY A CA 1
ATOM 756 C C . GLY A 1 98 ? -7.945 23.844 4.434 1 88.75 98 GLY A C 1
ATOM 757 O O . GLY A 1 98 ? -8.297 22.844 3.799 1 88.75 98 GLY A O 1
ATOM 758 N N . ILE A 1 99 ? -6.746 24.266 4.465 1 92.38 99 ILE A N 1
ATOM 759 C CA . ILE A 1 99 ? -5.691 23.625 3.686 1 92.38 99 ILE A CA 1
ATOM 760 C C . ILE A 1 99 ? -5.449 22.203 4.203 1 92.38 99 ILE A C 1
ATOM 762 O O . ILE A 1 99 ? -5.309 21.266 3.416 1 92.38 99 ILE A O 1
ATOM 766 N N . GLY A 1 100 ? -5.465 22.078 5.547 1 95.25 100 GLY A N 1
ATOM 767 C CA . GLY A 1 100 ? -5.266 20.75 6.125 1 95.25 100 GLY A CA 1
ATOM 768 C C . GLY A 1 100 ? -6.297 19.734 5.664 1 95.25 100 GLY A C 1
ATOM 769 O O . GLY A 1 100 ? -5.941 18.641 5.23 1 95.25 100 GLY A O 1
ATOM 770 N N . ARG A 1 101 ? -7.508 20.156 5.73 1 94.38 101 ARG A N 1
ATOM 771 C CA . 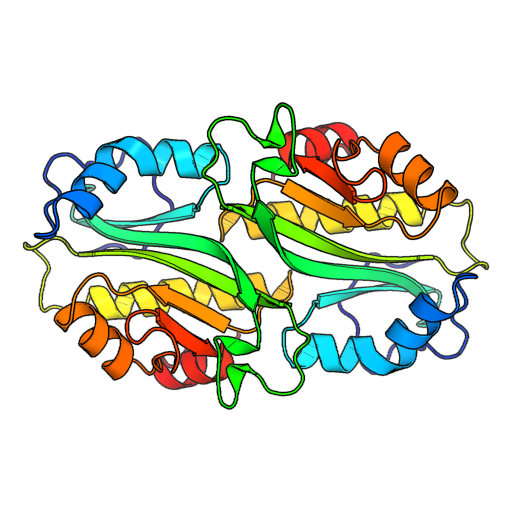ARG A 1 101 ? -8.594 19.297 5.285 1 94.38 101 ARG A CA 1
ATOM 772 C C . ARG A 1 101 ? -8.461 18.969 3.803 1 94.38 101 ARG A C 1
ATOM 774 O O . ARG A 1 101 ? -8.719 17.828 3.389 1 94.38 101 ARG A O 1
ATOM 781 N N . GLY A 1 102 ? -8.133 19.953 3.029 1 95.75 102 GLY A N 1
ATOM 782 C CA . GLY A 1 102 ? -7.902 19.734 1.61 1 95.75 102 GLY A CA 1
ATOM 783 C C . GLY A 1 102 ? -6.801 18.734 1.331 1 95.75 102 GLY A C 1
ATOM 784 O O . GLY A 1 102 ? -6.91 17.922 0.408 1 95.75 102 GLY A O 1
ATOM 785 N N . LEU A 1 103 ? -5.738 18.781 2.115 1 97.31 103 LEU A N 1
ATOM 786 C CA . LEU A 1 103 ? -4.629 17.844 1.958 1 97.31 103 LEU A CA 1
ATOM 787 C C . LEU A 1 103 ? -5.059 16.422 2.295 1 97.31 103 LEU A C 1
ATOM 789 O O . LEU A 1 103 ? -4.711 15.477 1.582 1 97.31 103 LEU A O 1
ATOM 793 N N . VAL A 1 104 ? -5.852 16.266 3.357 1 97.25 104 VAL A N 1
ATOM 794 C CA . VAL A 1 104 ? -6.344 14.945 3.727 1 97.25 104 VAL A CA 1
ATOM 795 C C . VAL A 1 104 ? -7.258 14.406 2.629 1 97.25 104 VAL A C 1
ATOM 797 O O . VAL A 1 104 ? -7.18 13.227 2.268 1 97.25 104 VAL A O 1
ATOM 800 N N . LYS A 1 105 ? -8.117 15.273 2.131 1 96.5 105 LYS A N 1
ATOM 801 C CA . LYS A 1 105 ? -9.008 14.867 1.048 1 96.5 105 LYS A CA 1
ATOM 802 C C . LYS A 1 105 ? -8.219 14.398 -0.17 1 96.5 105 LYS A C 1
ATOM 804 O O . LYS A 1 105 ? -8.555 13.375 -0.776 1 96.5 105 LYS A O 1
ATOM 809 N N . ASP A 1 106 ? -7.207 15.133 -0.554 1 97.56 106 ASP A N 1
ATOM 810 C CA . ASP A 1 106 ? -6.363 14.742 -1.678 1 97.56 106 ASP A CA 1
ATOM 811 C C . ASP A 1 106 ? -5.699 13.391 -1.418 1 97.56 106 ASP A C 1
ATOM 813 O O . ASP A 1 106 ? -5.664 12.531 -2.301 1 97.56 106 ASP A O 1
ATOM 817 N N . ALA A 1 107 ? -5.16 13.211 -0.221 1 97.94 107 ALA A N 1
ATOM 818 C CA . ALA A 1 107 ? -4.578 11.93 0.171 1 97.94 107 ALA A CA 1
ATOM 819 C C . ALA A 1 107 ? -5.59 10.797 0.026 1 97.94 107 ALA A C 1
ATOM 821 O O . ALA A 1 107 ? -5.277 9.742 -0.531 1 97.94 107 ALA A O 1
ATOM 822 N N . GLY A 1 108 ? -6.746 11.047 0.531 1 97 108 GLY A N 1
ATOM 823 C CA . GLY A 1 108 ? -7.809 10.055 0.402 1 97 108 GLY A CA 1
ATOM 824 C C . GLY A 1 108 ? -8.094 9.68 -1.038 1 97 108 GLY A C 1
ATOM 825 O O . GLY A 1 108 ? -8.266 8.5 -1.353 1 97 108 GLY A O 1
ATOM 826 N N . CYS A 1 109 ? -8.18 10.641 -1.923 1 96.81 109 CYS A N 1
ATOM 827 C CA . CYS A 1 109 ? -8.422 10.391 -3.34 1 96.81 109 CYS A CA 1
ATOM 828 C C . CYS A 1 109 ? -7.332 9.5 -3.93 1 96.81 109 CYS A C 1
ATOM 830 O O . CYS A 1 109 ? -7.625 8.57 -4.68 1 96.81 109 CYS A O 1
ATOM 832 N N . ARG A 1 110 ? -6.156 9.781 -3.592 1 96.94 110 ARG A N 1
ATOM 833 C CA . ARG A 1 110 ? -5.035 8.992 -4.094 1 96.94 110 ARG A CA 1
ATOM 834 C C . ARG A 1 110 ? -5.09 7.566 -3.564 1 96.94 110 ARG A C 1
ATOM 836 O O . ARG A 1 110 ? -4.797 6.613 -4.293 1 96.94 110 ARG A O 1
ATOM 843 N N . VAL A 1 111 ? -5.461 7.438 -2.301 1 96.88 111 VAL A N 1
ATOM 844 C CA . VAL A 1 111 ? -5.531 6.109 -1.7 1 96.88 111 VAL A CA 1
ATOM 845 C C . VAL A 1 111 ? -6.652 5.305 -2.354 1 96.88 111 VAL A C 1
ATOM 847 O O . VAL A 1 111 ? -6.516 4.094 -2.562 1 96.88 111 VAL A O 1
ATOM 850 N N . VAL A 1 112 ? -7.715 5.965 -2.66 1 94.75 112 VAL A N 1
ATOM 851 C CA . VAL A 1 112 ? -8.797 5.305 -3.381 1 94.75 112 VAL A CA 1
ATOM 852 C C . VAL A 1 112 ? -8.289 4.809 -4.734 1 94.75 112 VAL A C 1
ATOM 854 O O . VAL A 1 112 ? -8.648 3.713 -5.176 1 94.75 112 VAL A O 1
ATOM 857 N N . GLN A 1 113 ? -7.461 5.566 -5.375 1 93.94 113 GLN A N 1
ATOM 858 C CA . GLN A 1 113 ? -6.848 5.133 -6.629 1 93.94 113 GLN A CA 1
ATOM 859 C C . GLN A 1 113 ? -5.977 3.898 -6.414 1 93.94 113 GLN A C 1
ATOM 861 O O . GLN A 1 113 ? -6.043 2.945 -7.191 1 93.94 113 GLN A O 1
ATOM 866 N N . ALA A 1 114 ? -5.227 3.939 -5.391 1 95.81 114 ALA A N 1
ATOM 867 C CA . ALA A 1 114 ? -4.355 2.812 -5.07 1 95.81 114 ALA A CA 1
ATOM 868 C C . ALA A 1 114 ? -5.172 1.57 -4.727 1 95.81 114 ALA A C 1
ATOM 870 O O . ALA A 1 114 ? -4.754 0.446 -5.016 1 95.81 114 ALA A O 1
ATOM 871 N N . PHE A 1 115 ? -6.34 1.753 -4.082 1 94.12 115 PHE A N 1
ATOM 872 C CA . PHE A 1 115 ? -7.246 0.674 -3.703 1 94.12 115 PHE A CA 1
ATOM 873 C C . PHE A 1 115 ? -7.625 -0.165 -4.918 1 94.12 115 PHE A C 1
ATOM 875 O O . PHE A 1 115 ? -7.855 -1.37 -4.797 1 94.12 115 PHE A O 1
ATOM 882 N N . GLY A 1 116 ? -7.594 0.4 -6.031 1 92.25 116 GLY A N 1
ATOM 883 C CA . GLY A 1 116 ? -7.887 -0.332 -7.25 1 92.25 116 GLY A CA 1
ATOM 884 C C . GLY A 1 116 ? -6.758 -1.246 -7.688 1 92.25 116 GLY A C 1
ATOM 885 O O . GLY A 1 116 ? -6.949 -2.107 -8.547 1 92.25 116 GLY A O 1
ATOM 886 N N . ILE A 1 117 ? -5.645 -1.123 -7.043 1 95.56 117 ILE A N 1
ATOM 887 C CA . ILE A 1 117 ? -4.449 -1.847 -7.461 1 95.56 117 ILE A CA 1
ATOM 888 C C . ILE A 1 117 ? -4.047 -2.85 -6.379 1 95.56 117 ILE A C 1
ATOM 890 O O . ILE A 1 117 ? -3.658 -3.979 -6.688 1 95.56 117 ILE A O 1
ATOM 894 N N . VAL A 1 118 ? -4.102 -2.443 -5.172 1 97.5 118 VAL A N 1
ATOM 895 C CA . VAL A 1 118 ? -3.643 -3.24 -4.039 1 97.5 118 VAL A CA 1
ATOM 896 C C . VAL A 1 118 ? -4.695 -3.221 -2.932 1 97.5 118 VAL A C 1
ATOM 898 O O . VAL A 1 118 ? -5.473 -2.271 -2.824 1 97.5 118 VAL A O 1
ATOM 901 N N . GLY A 1 119 ? -4.746 -4.258 -2.156 1 97.25 119 GLY A N 1
ATOM 902 C CA . GLY A 1 119 ? -5.648 -4.277 -1.017 1 97.25 119 GLY A CA 1
ATOM 903 C C . GLY A 1 119 ? -5.328 -3.217 0.019 1 97.25 119 GLY A C 1
ATOM 904 O O . GLY A 1 119 ? -4.195 -3.129 0.495 1 97.25 119 GLY A O 1
ATOM 905 N N . ILE A 1 120 ? -6.312 -2.461 0.367 1 97.81 120 ILE A N 1
ATOM 906 C CA . ILE A 1 120 ? -6.238 -1.411 1.376 1 97.81 120 ILE A CA 1
ATOM 907 C C . ILE A 1 120 ? -7.566 -1.327 2.129 1 97.81 120 ILE A C 1
ATOM 909 O O . ILE A 1 120 ? -8.617 -1.104 1.523 1 97.81 120 ILE A O 1
ATOM 913 N N . ARG A 1 121 ? -7.469 -1.506 3.393 1 97.06 121 ARG A N 1
ATOM 914 C CA . ARG A 1 121 ? -8.672 -1.402 4.211 1 97.06 121 ARG A CA 1
ATOM 915 C C . ARG A 1 121 ? -9.008 0.056 4.504 1 97.06 121 ARG A C 1
ATOM 917 O O . ARG A 1 121 ? -10.18 0.435 4.512 1 97.06 121 ARG A O 1
ATOM 924 N N . GLY A 1 122 ? -7.984 0.799 4.766 1 97.25 122 GLY A N 1
ATOM 925 C CA . GLY A 1 122 ? -8.172 2.191 5.145 1 97.25 122 GLY A CA 1
ATOM 926 C C . GLY A 1 122 ? -6.859 2.91 5.422 1 97.25 122 GLY A C 1
ATOM 927 O O . GLY A 1 122 ? -5.801 2.484 4.957 1 97.25 122 GLY A O 1
ATOM 928 N N . MET A 1 123 ? -7.047 4.059 6.062 1 97.88 123 MET A N 1
ATOM 929 C CA . MET A 1 123 ? -5.895 4.898 6.387 1 97.88 123 MET A CA 1
ATOM 930 C C . MET A 1 123 ? -5.672 4.965 7.891 1 97.88 123 MET A C 1
ATOM 932 O O . MET A 1 123 ? -6.633 4.988 8.664 1 97.88 123 MET A O 1
ATOM 936 N N . ILE A 1 124 ? -4.418 5.02 8.234 1 97.81 124 ILE A N 1
ATOM 937 C CA . ILE A 1 124 ? -4.008 5.203 9.625 1 97.81 124 ILE A CA 1
ATOM 938 C C . ILE A 1 124 ? -3.115 6.438 9.742 1 97.81 124 ILE A C 1
ATOM 940 O O . ILE A 1 124 ? -2.334 6.734 8.836 1 97.81 124 ILE A O 1
ATOM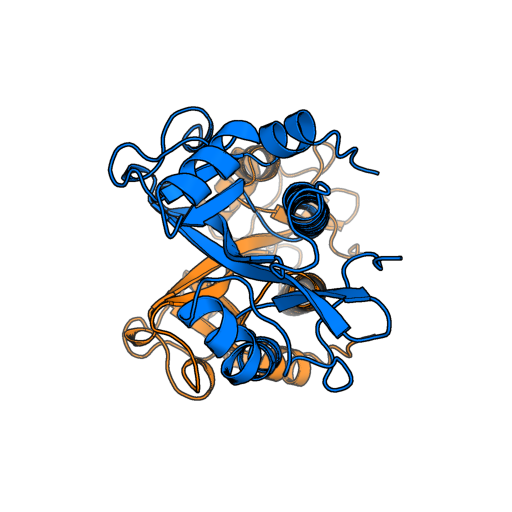 944 N N . VAL A 1 125 ? -3.264 7.133 10.852 1 97.94 125 VAL A N 1
ATOM 945 C CA . VAL A 1 125 ? -2.387 8.258 11.148 1 97.94 125 VAL A CA 1
ATOM 946 C C . VAL A 1 125 ? -2.043 8.266 12.641 1 97.94 125 VAL A C 1
ATOM 948 O O . VAL A 1 125 ? -2.855 7.855 13.469 1 97.94 125 VAL A O 1
ATOM 951 N N . HIS A 1 126 ? -0.826 8.656 12.969 1 97.38 126 HIS A N 1
ATOM 952 C CA . HIS A 1 126 ? -0.408 8.906 14.344 1 97.38 126 HIS A CA 1
ATOM 953 C C . HIS A 1 126 ? -0.342 10.398 14.641 1 97.38 126 HIS A C 1
ATOM 955 O O . HIS A 1 126 ? 0.565 11.086 14.164 1 97.38 126 HIS A O 1
ATOM 961 N N . ALA A 1 127 ? -1.232 10.844 15.414 1 97.94 127 ALA A N 1
ATOM 962 C CA . ALA A 1 127 ? -1.271 12.266 15.758 1 97.94 127 ALA A CA 1
ATOM 963 C C . ALA A 1 127 ? -0.097 12.648 16.656 1 97.94 127 ALA A C 1
ATOM 965 O O . ALA A 1 127 ? 0.24 11.914 17.594 1 97.94 127 ALA A O 1
ATOM 966 N N . ILE A 1 128 ? 0.441 13.781 16.406 1 97 128 ILE A N 1
ATOM 967 C CA . ILE A 1 128 ? 1.64 14.195 17.125 1 97 128 ILE A CA 1
ATOM 968 C C . ILE A 1 128 ? 1.248 15.031 18.344 1 97 128 ILE A C 1
ATOM 970 O O . ILE A 1 128 ? 2.088 15.336 19.188 1 97 128 ILE A O 1
ATOM 974 N N . SER A 1 129 ? 0.019 15.5 18.453 1 96.69 129 SER A N 1
ATOM 975 C CA . SER A 1 129 ? -0.499 16.344 19.531 1 96.69 129 SER A CA 1
ATOM 976 C C . SER A 1 129 ? -2.004 16.156 19.688 1 96.69 129 SER A C 1
ATOM 978 O O . SER A 1 129 ? -2.66 15.555 18.844 1 96.69 129 SER A O 1
ATOM 980 N N . ASP A 1 130 ? -2.486 16.703 20.797 1 97.19 130 ASP A N 1
ATOM 981 C CA . ASP A 1 130 ? -3.928 16.656 21.031 1 97.19 130 ASP A CA 1
ATOM 982 C C . ASP A 1 130 ? -4.68 17.453 19.969 1 97.19 130 ASP A C 1
ATOM 984 O O . ASP A 1 130 ? -5.781 17.078 19.562 1 97.19 130 ASP A O 1
ATOM 988 N N . ASP A 1 131 ? -4.133 18.516 19.609 1 95.38 131 ASP A N 1
ATOM 989 C CA . ASP A 1 131 ? -4.75 19.328 18.562 1 95.38 131 ASP A CA 1
ATOM 990 C C . ASP A 1 131 ? -4.852 18.562 17.25 1 95.38 131 ASP A C 1
ATOM 992 O O . ASP A 1 131 ? -5.883 18.609 16.578 1 95.38 131 ASP A O 1
ATOM 996 N N . ALA A 1 132 ? -3.775 17.891 16.875 1 96.25 132 ALA A N 1
ATOM 997 C CA . ALA A 1 132 ? -3.791 17.047 15.68 1 96.25 132 ALA A CA 1
ATOM 998 C C . ALA A 1 132 ? -4.844 15.953 15.789 1 96.25 132 ALA A C 1
ATOM 1000 O O . ALA A 1 132 ? -5.578 15.695 14.828 1 96.25 132 ALA A O 1
ATOM 1001 N N . LYS A 1 133 ? -4.844 15.359 16.938 1 98 133 LYS A N 1
ATOM 1002 C CA . LYS A 1 133 ? -5.836 14.32 17.188 1 98 133 LYS A CA 1
ATOM 1003 C C . LYS A 1 133 ? -7.25 14.836 16.953 1 98 133 LYS A C 1
ATOM 1005 O O . LYS A 1 133 ? -8.031 14.211 16.234 1 98 133 LYS A O 1
ATOM 1010 N N . GLN A 1 134 ? -7.578 15.953 17.516 1 97.5 134 GLN A N 1
ATOM 1011 C CA . GLN A 1 134 ? -8.898 16.562 17.359 1 97.5 134 GLN A CA 1
ATOM 1012 C C . GLN A 1 134 ? -9.195 16.875 15.891 1 97.5 134 GLN A C 1
ATOM 1014 O O . GLN A 1 134 ? -10.32 16.672 15.422 1 97.5 134 GLN A O 1
ATOM 1019 N N . PHE A 1 135 ? -8.25 17.328 15.266 1 96 135 PHE A N 1
ATOM 1020 C CA . PHE A 1 135 ? -8.367 17.625 13.844 1 96 135 PHE A CA 1
ATOM 1021 C C . PHE A 1 135 ? -8.82 16.391 13.07 1 96 135 PHE A C 1
ATOM 1023 O O . PHE A 1 135 ? -9.789 16.453 12.312 1 96 135 PHE A O 1
ATOM 1030 N N . TYR A 1 136 ? -8.133 15.289 13.219 1 97.44 136 TYR A N 1
ATOM 1031 C CA . TYR A 1 136 ? -8.445 14.062 12.492 1 97.44 136 TYR A CA 1
ATOM 1032 C C . TYR A 1 136 ? -9.805 13.516 12.922 1 97.44 136 TYR A C 1
ATOM 1034 O O . TYR A 1 136 ? -10.555 12.984 12.094 1 97.44 136 TYR A O 1
ATOM 1042 N N . GLU A 1 137 ? -10.078 13.641 14.219 1 97.38 137 GLU A N 1
ATOM 1043 C CA . GLU A 1 137 ? -11.383 13.195 14.695 1 97.38 137 GLU A CA 1
ATOM 1044 C C . GLU A 1 137 ? -12.508 14 14.047 1 97.38 137 GLU A C 1
ATOM 1046 O O . GLU A 1 137 ? -13.57 13.445 13.734 1 97.38 137 GLU A O 1
ATOM 1051 N N . HIS A 1 138 ? -12.297 15.258 13.828 1 95.94 138 HIS A N 1
ATOM 1052 C CA . HIS A 1 138 ? -13.289 16.109 13.18 1 95.94 138 HIS A CA 1
ATOM 1053 C C . HIS A 1 138 ? -13.531 15.688 11.734 1 95.94 138 HIS A C 1
ATOM 1055 O O . HIS A 1 138 ? -14.625 15.875 11.203 1 95.94 138 HIS A O 1
ATOM 1061 N N . ILE A 1 139 ? -12.562 15.227 11.156 1 94.62 139 ILE A N 1
ATOM 1062 C CA . ILE A 1 139 ? -12.68 14.742 9.781 1 94.62 139 ILE A CA 1
ATOM 1063 C C . ILE A 1 139 ? -13.469 13.438 9.758 1 94.62 139 ILE A C 1
ATOM 1065 O O . ILE A 1 139 ? -14.195 13.156 8.805 1 94.62 139 ILE A O 1
ATOM 1069 N N . GLY A 1 140 ? -13.242 12.523 10.758 1 95.38 140 GLY A N 1
ATOM 1070 C CA . GLY A 1 140 ? -13.969 11.266 10.812 1 95.38 140 GLY A CA 1
ATOM 1071 C C . GLY A 1 140 ? -13.109 10.094 11.234 1 95.38 140 GLY A C 1
ATOM 1072 O O . GLY A 1 140 ? -13.594 8.961 11.328 1 95.38 140 GLY A O 1
ATOM 1073 N N . PHE A 1 141 ? -11.844 10.375 11.539 1 97.06 141 PHE A N 1
ATOM 1074 C CA . PHE A 1 141 ? -10.992 9.305 12.062 1 97.06 141 PHE A CA 1
ATOM 1075 C C . PHE A 1 141 ? -11.422 8.922 13.477 1 97.06 141 PHE A C 1
ATOM 1077 O O . PHE A 1 141 ? -11.953 9.742 14.211 1 97.06 141 PHE A O 1
ATOM 1084 N N . VAL A 1 142 ? -11.094 7.668 13.797 1 96.38 142 VAL A N 1
ATOM 1085 C CA . VAL A 1 142 ? -11.43 7.164 15.125 1 96.38 142 VAL A CA 1
ATOM 1086 C C . VAL A 1 142 ? -10.156 6.68 15.828 1 96.38 142 VAL A C 1
ATOM 1088 O O . VAL A 1 142 ? -9.328 6.004 15.219 1 96.38 142 VAL A O 1
ATOM 1091 N N . ALA A 1 143 ? -10.047 6.945 17.078 1 96 143 ALA A N 1
ATOM 1092 C CA . ALA A 1 143 ? -8.852 6.574 17.844 1 96 143 ALA A CA 1
ATOM 1093 C C . ALA A 1 143 ? -8.867 5.086 18.188 1 96 143 ALA A C 1
ATOM 1095 O O . ALA A 1 143 ? -9.914 4.52 18.484 1 96 143 ALA A O 1
ATOM 1096 N N . SER A 1 144 ? -7.656 4.535 18.094 1 94.31 144 SER A N 1
ATOM 1097 C CA . SER A 1 144 ? -7.473 3.162 18.562 1 94.31 144 SER A CA 1
ATOM 1098 C C . SER A 1 144 ? -7.648 3.057 20.062 1 94.31 144 SER A C 1
ATOM 1100 O O . SER A 1 144 ? 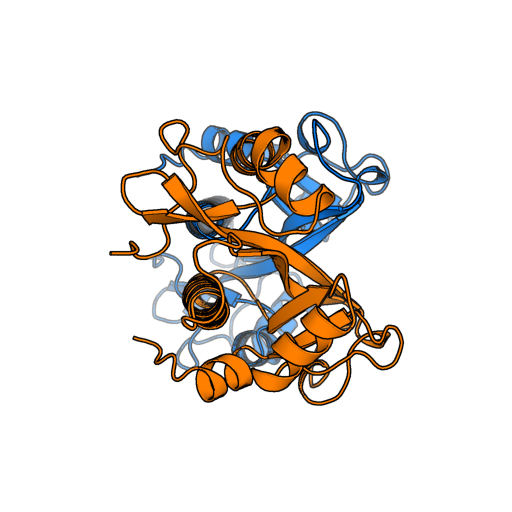-7.227 3.941 20.812 1 94.31 144 SER A O 1
ATOM 1102 N N . PRO A 1 145 ? -8.234 1.952 20.516 1 88.94 145 PRO A N 1
ATOM 1103 C CA . PRO A 1 145 ? -8.391 1.761 21.969 1 88.94 145 PRO A CA 1
ATOM 1104 C C . PRO A 1 145 ? -7.051 1.61 22.688 1 88.94 145 PRO A C 1
ATOM 1106 O O . PRO A 1 145 ? -6.926 2.006 23.844 1 88.94 145 PRO A O 1
ATOM 1109 N N . LEU A 1 146 ? -6.066 1.056 22.047 1 92.56 146 LEU A N 1
ATOM 1110 C CA . LEU A 1 146 ? -4.781 0.753 22.672 1 92.56 146 LEU A CA 1
ATOM 1111 C C . LEU A 1 146 ? -3.85 1.959 22.609 1 92.56 146 LEU A C 1
ATOM 1113 O O . LEU A 1 146 ? -2.945 2.096 23.438 1 92.56 146 LEU A O 1
ATOM 1117 N N . ASP A 1 147 ? -4.016 2.77 21.625 1 94.75 147 ASP A N 1
ATOM 1118 C CA . ASP A 1 147 ? -3.197 3.961 21.438 1 94.75 147 ASP A CA 1
ATOM 1119 C C . ASP A 1 147 ? -4.043 5.137 20.953 1 94.75 147 ASP A C 1
ATOM 1121 O O . ASP A 1 147 ? -4.258 5.309 19.75 1 94.75 147 ASP A O 1
ATOM 1125 N N . PRO A 1 148 ? -4.367 5.977 21.906 1 95.44 148 PRO A N 1
ATOM 1126 C CA . PRO A 1 148 ? -5.301 7.055 21.562 1 95.44 148 PRO A CA 1
ATOM 1127 C C . PRO A 1 148 ? -4.738 8.008 20.516 1 95.44 148 PRO A C 1
ATOM 1129 O O . PRO A 1 148 ? -5.488 8.789 19.906 1 95.44 148 PRO A O 1
ATOM 1132 N N . MET A 1 149 ? -3.441 7.973 20.234 1 97.69 149 MET A N 1
ATOM 1133 C CA . MET A 1 149 ? -2.848 8.891 19.266 1 97.69 149 MET A CA 1
ATOM 1134 C C . MET A 1 149 ? -2.783 8.25 17.891 1 97.69 149 MET A C 1
ATOM 1136 O O . MET A 1 149 ? -2.432 8.906 16.906 1 97.69 149 MET A O 1
ATOM 1140 N N . MET A 1 150 ? -3.086 7.027 17.844 1 97.44 150 MET A N 1
ATOM 1141 C CA . MET A 1 150 ? -3.236 6.348 16.547 1 97.44 150 MET A CA 1
ATOM 1142 C C . MET A 1 150 ? -4.691 6.371 16.094 1 97.44 150 MET A C 1
ATOM 1144 O O . MET A 1 150 ? -5.566 5.816 16.766 1 97.44 150 MET A O 1
ATOM 1148 N N . LEU A 1 151 ? -4.984 7.023 15 1 97.88 151 LEU A N 1
ATOM 1149 C CA . LEU A 1 151 ? -6.348 7.16 14.5 1 97.88 151 LEU A CA 1
ATOM 1150 C C . LEU A 1 151 ? -6.516 6.43 13.172 1 97.88 151 LEU A C 1
ATOM 1152 O O . LEU A 1 151 ? -5.551 6.266 12.422 1 97.88 151 LEU A O 1
ATOM 1156 N N . MET A 1 152 ? -7.715 5.984 12.961 1 97.62 152 MET A N 1
ATOM 1157 C CA . MET A 1 152 ? -7.969 5.164 11.781 1 97.62 152 MET A CA 1
ATOM 1158 C C . MET A 1 152 ? -9.297 5.531 11.141 1 97.62 152 MET A C 1
ATOM 1160 O O . MET A 1 152 ? -10.211 6.012 11.812 1 97.62 152 MET A O 1
ATOM 1164 N N . ILE A 1 153 ? -9.391 5.281 9.82 1 96.69 153 ILE A N 1
ATOM 1165 C CA . ILE A 1 153 ? -10.625 5.473 9.07 1 96.69 153 ILE A CA 1
ATOM 1166 C C . ILE A 1 153 ? -10.664 4.516 7.879 1 96.69 153 ILE A C 1
ATOM 1168 O O . ILE A 1 153 ? -9.664 4.352 7.176 1 96.69 153 ILE A O 1
ATOM 1172 N N . THR A 1 154 ? -11.812 3.84 7.719 1 96.06 154 THR A N 1
ATOM 1173 C CA . THR A 1 154 ? -11.961 3.004 6.531 1 96.06 154 THR A CA 1
ATOM 1174 C C . THR A 1 154 ? -12.062 3.863 5.277 1 96.06 154 THR A C 1
ATOM 1176 O O . THR A 1 154 ? -12.445 5.031 5.348 1 96.06 154 THR A O 1
ATOM 1179 N N . LEU A 1 155 ? -11.75 3.301 4.148 1 93.56 155 LEU A N 1
ATOM 1180 C CA . LEU A 1 155 ? -11.867 4.051 2.902 1 93.56 155 LEU A CA 1
ATOM 1181 C C . LEU A 1 155 ? -13.305 4.469 2.65 1 93.56 155 LEU A C 1
ATOM 1183 O O . LEU A 1 155 ? -13.562 5.582 2.186 1 93.56 155 LEU A O 1
ATOM 1187 N N . ALA A 1 156 ? -14.211 3.607 2.914 1 91.94 156 ALA A N 1
ATOM 1188 C CA . ALA A 1 156 ? -15.625 3.922 2.742 1 91.94 156 ALA A CA 1
ATOM 1189 C C . ALA A 1 156 ? -16.031 5.125 3.592 1 91.94 156 ALA A C 1
ATOM 1191 O O . ALA A 1 156 ? -16.688 6.047 3.104 1 91.94 156 ALA A O 1
ATOM 1192 N N . ASP A 1 157 ? -15.617 5.141 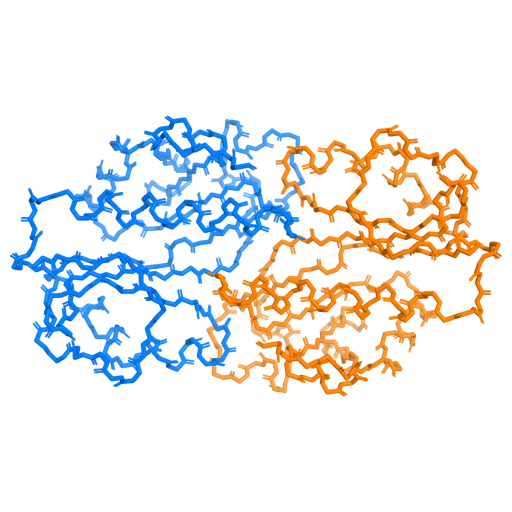4.801 1 93.56 157 ASP A N 1
ATOM 1193 C CA . ASP A 1 157 ? -15.953 6.238 5.703 1 93.56 157 ASP A CA 1
ATOM 1194 C C . ASP A 1 157 ? -15.273 7.531 5.262 1 93.56 157 ASP A C 1
ATOM 1196 O O . ASP A 1 157 ? -15.852 8.617 5.371 1 93.56 157 ASP A O 1
ATOM 1200 N N . LEU A 1 158 ? -14.062 7.375 4.832 1 93.12 158 LEU A N 1
ATOM 1201 C CA . LEU A 1 158 ? -13.328 8.555 4.379 1 93.12 158 LEU A CA 1
ATOM 1202 C C . LEU A 1 158 ? -14.008 9.18 3.162 1 93.12 158 LEU A C 1
ATOM 1204 O O . LEU A 1 158 ? -14.148 10.398 3.084 1 93.12 158 LEU A O 1
ATOM 1208 N N . GLN A 1 159 ? -14.383 8.312 2.215 1 92.25 159 GLN A N 1
ATOM 1209 C CA . GLN A 1 159 ? -15.086 8.781 1.024 1 92.25 159 GLN A CA 1
ATOM 1210 C C . GLN A 1 159 ? -16.375 9.516 1.397 1 92.25 159 GLN A C 1
ATOM 1212 O O . GLN A 1 159 ? -16.688 10.562 0.828 1 92.25 159 GLN A O 1
ATOM 1217 N N . PHE A 1 160 ? -17.047 9.016 2.295 1 90.94 160 PHE A N 1
ATOM 1218 C CA . PHE A 1 160 ? -18.281 9.633 2.766 1 90.94 160 PHE A CA 1
ATOM 1219 C C . PHE A 1 160 ? -18 10.961 3.455 1 90.94 160 PHE A C 1
ATOM 1221 O O . PHE A 1 160 ? -18.656 11.961 3.174 1 90.94 160 PHE A O 1
ATOM 1228 N N . ALA A 1 161 ? -17.016 10.945 4.281 1 89.69 161 ALA A N 1
ATOM 1229 C CA . ALA A 1 161 ? -16.688 12.117 5.086 1 89.69 161 ALA A CA 1
ATOM 1230 C C . ALA A 1 161 ? -16.188 13.266 4.203 1 89.69 161 ALA A C 1
ATOM 1232 O O . ALA A 1 161 ? -16.469 14.43 4.477 1 89.69 161 ALA A O 1
ATOM 1233 N N . MET A 1 162 ? -15.547 12.945 3.098 1 90.69 162 MET A N 1
ATOM 1234 C CA . MET A 1 162 ? -14.891 13.992 2.322 1 90.69 162 MET A CA 1
ATOM 1235 C C . MET A 1 162 ? -15.586 14.188 0.977 1 90.69 162 MET A C 1
ATOM 1237 O O . MET A 1 162 ? -15.188 15.047 0.19 1 90.69 162 MET A O 1
ATOM 1241 N N . GLY A 1 163 ? -16.609 13.398 0.736 1 88.81 163 GLY A N 1
ATOM 1242 C CA . GLY A 1 163 ? -17.328 13.523 -0.519 1 88.81 163 GLY A CA 1
ATOM 1243 C C . GLY A 1 163 ? -16.5 13.133 -1.728 1 88.81 163 GLY A C 1
ATOM 1244 O O . GLY A 1 163 ? -16.547 13.797 -2.764 1 88.81 163 GLY A O 1
ATOM 1245 N N . ILE A 1 164 ? -15.617 12.18 -1.511 1 82.31 164 ILE A N 1
ATOM 1246 C CA . ILE A 1 164 ? -14.812 11.641 -2.604 1 82.31 164 ILE A CA 1
ATOM 1247 C C . ILE A 1 164 ? -15.641 10.656 -3.42 1 82.31 164 ILE A C 1
ATOM 1249 O O . ILE A 1 164 ? -16.25 9.734 -2.863 1 82.31 164 ILE A O 1
ATOM 1253 N N . HIS A 1 165 ? -15.922 10.883 -4.688 1 70.75 165 HIS A N 1
ATOM 1254 C CA . HIS A 1 165 ? -16.703 9.984 -5.535 1 70.75 165 HIS A CA 1
ATOM 1255 C C . HIS A 1 165 ? -15.797 9.203 -6.484 1 70.75 165 HIS A C 1
ATOM 1257 O O . HIS A 1 165 ? -14.828 9.758 -7.023 1 70.75 165 HIS A O 1
ATOM 1263 N N . SER A 1 166 ? -15.844 7.879 -6.324 1 59.25 166 SER A N 1
ATOM 1264 C CA . SER A 1 166 ? -15.094 7.031 -7.246 1 59.25 166 SER A CA 1
ATOM 1265 C C . SER A 1 166 ? -15.484 7.312 -8.695 1 59.25 166 SER A C 1
ATOM 1267 O O . SER A 1 166 ? -16.656 7.492 -9 1 59.25 166 SER A O 1
ATOM 1269 N N . ASN A 1 167 ? -14.539 7.75 -9.461 1 47.62 167 ASN A N 1
ATOM 1270 C CA . ASN A 1 167 ? -14.914 7.859 -10.867 1 47.62 167 ASN A CA 1
ATOM 1271 C C . ASN A 1 167 ? -15.242 6.496 -11.469 1 47.62 167 ASN A C 1
ATOM 1273 O O . ASN A 1 167 ? -14.648 5.488 -11.094 1 47.62 167 ASN A O 1
ATOM 1277 N N . MET B 1 1 ? -7.129 -18.281 -26.156 1 83.62 1 MET B N 1
ATOM 1278 C CA . MET B 1 1 ? -6.059 -17.359 -25.828 1 83.62 1 MET B CA 1
ATOM 1279 C C . MET B 1 1 ? -6.266 -16.75 -24.453 1 83.62 1 MET B C 1
ATOM 1281 O O . MET B 1 1 ? -7.402 -16.484 -24.047 1 83.62 1 MET B O 1
ATOM 1285 N N . LEU B 1 2 ? -5.23 -16.625 -23.719 1 91.81 2 LEU B N 1
ATOM 1286 C CA . LEU B 1 2 ? -5.371 -16.109 -22.375 1 91.81 2 LEU B CA 1
ATOM 1287 C C . LEU B 1 2 ? -5.516 -14.586 -22.391 1 91.81 2 LEU B C 1
ATOM 1289 O O . LEU B 1 2 ? -4.848 -13.906 -23.172 1 91.81 2 LEU B O 1
ATOM 1293 N N . THR B 1 3 ? -6.328 -14.094 -21.594 1 94.81 3 THR B N 1
ATOM 1294 C CA . THR B 1 3 ? -6.5 -12.656 -21.453 1 94.81 3 THR B CA 1
ATOM 1295 C C . THR B 1 3 ? -5.375 -12.055 -20.609 1 94.81 3 THR B C 1
ATOM 1297 O O . THR B 1 3 ? -4.68 -12.773 -19.891 1 94.81 3 THR B O 1
ATOM 1300 N N . ILE B 1 4 ? -5.219 -10.75 -20.797 1 95.75 4 ILE B N 1
ATOM 1301 C CA . ILE B 1 4 ? -4.395 -10.031 -19.828 1 95.75 4 ILE B CA 1
ATOM 1302 C C . ILE B 1 4 ? -5.066 -10.062 -18.453 1 95.75 4 ILE B C 1
ATOM 1304 O O . ILE B 1 4 ? -6.297 -10.039 -18.359 1 95.75 4 ILE B O 1
ATOM 1308 N N . PRO B 1 5 ? -4.324 -10.086 -17.438 1 97.5 5 PRO B N 1
ATOM 1309 C CA . PRO B 1 5 ? -4.949 -10.133 -16.109 1 97.5 5 PRO B CA 1
ATOM 1310 C C . PRO B 1 5 ? -5.887 -8.953 -15.859 1 97.5 5 PRO B C 1
ATOM 1312 O O . PRO B 1 5 ? -5.578 -7.82 -16.234 1 97.5 5 PRO B O 1
ATOM 1315 N N . GLU B 1 6 ? -7.012 -9.18 -15.234 1 97.75 6 GLU B N 1
ATOM 1316 C CA . GLU B 1 6 ? -8.008 -8.172 -14.883 1 97.75 6 GLU B CA 1
ATOM 1317 C C . GLU B 1 6 ? -8.578 -8.43 -13.492 1 97.75 6 GLU B C 1
ATOM 1319 O O . GLU B 1 6 ? -8.492 -9.547 -12.977 1 97.75 6 GLU B O 1
ATOM 1324 N N . PRO B 1 7 ? -9.117 -7.402 -12.93 1 97.94 7 PRO B N 1
ATOM 1325 C CA . PRO B 1 7 ? -9.688 -7.605 -11.594 1 97.94 7 PRO 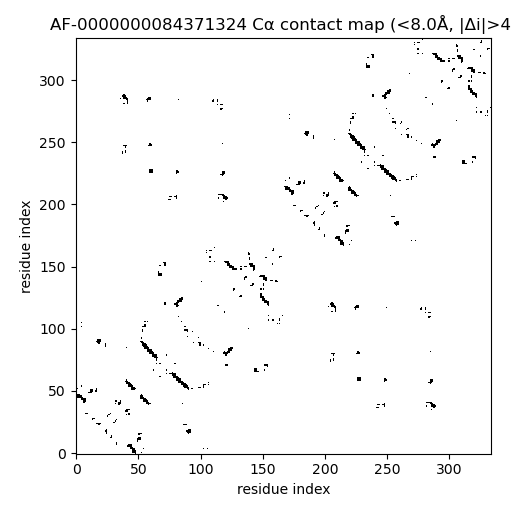B CA 1
ATOM 1326 C C . PRO B 1 7 ? -10.734 -8.719 -11.562 1 97.94 7 PRO B C 1
ATOM 1328 O O . PRO B 1 7 ? -11.523 -8.859 -12.508 1 97.94 7 PRO B O 1
ATOM 1331 N N . LEU B 1 8 ? -10.719 -9.469 -10.539 1 98.44 8 LEU B N 1
ATOM 1332 C CA . LEU B 1 8 ? -11.688 -10.539 -10.344 1 98.44 8 LEU B CA 1
ATOM 1333 C C . LEU B 1 8 ? -13.109 -9.992 -10.328 1 98.44 8 LEU B C 1
ATOM 1335 O O . LEU B 1 8 ? -13.391 -8.992 -9.664 1 98.44 8 LEU B O 1
ATOM 1339 N N . LYS B 1 9 ? -13.977 -10.586 -11.078 1 98 9 LYS B N 1
ATOM 1340 C CA . LYS B 1 9 ? -15.398 -10.266 -11.133 1 98 9 LYS B CA 1
ATOM 1341 C C . LYS B 1 9 ? -16.25 -11.477 -10.797 1 98 9 LYS B C 1
ATOM 1343 O O . LYS B 1 9 ? -15.797 -12.617 -10.914 1 98 9 LYS B O 1
ATOM 1348 N N . SER B 1 10 ? -17.469 -11.211 -10.414 1 97.19 10 SER B N 1
ATOM 1349 C CA . SER B 1 10 ? -18.406 -12.273 -10.055 1 97.19 10 SER B CA 1
ATOM 1350 C C . SER B 1 10 ? -18.75 -13.133 -11.273 1 97.19 10 SER B C 1
ATOM 1352 O O . SER B 1 10 ? -19.234 -14.258 -11.125 1 97.19 10 SER B O 1
ATOM 1354 N N . THR B 1 11 ? -18.5 -12.633 -12.43 1 97.56 11 THR B N 1
ATOM 1355 C CA . THR B 1 11 ? -18.875 -13.328 -13.664 1 97.56 11 THR B CA 1
ATOM 1356 C C . THR B 1 11 ? -17.797 -14.352 -14.039 1 97.56 11 THR B C 1
ATOM 1358 O O . THR B 1 11 ? -18.031 -15.203 -14.898 1 97.56 11 THR B O 1
ATOM 1361 N N . HIS B 1 12 ? -16.656 -14.289 -13.5 1 98.44 12 HIS B N 1
ATOM 1362 C CA . HIS B 1 12 ? -15.578 -15.227 -13.82 1 98.44 12 HIS B CA 1
ATOM 1363 C C . HIS B 1 12 ? -15.906 -16.625 -13.32 1 98.44 12 HIS B C 1
ATOM 1365 O O . HIS B 1 12 ? -16.484 -16.797 -12.242 1 98.44 12 HIS B O 1
ATOM 1371 N N . GLN B 1 13 ? -15.594 -17.609 -14.07 1 98.38 13 GLN B N 1
ATOM 1372 C CA . GLN B 1 13 ? -15.82 -19 -13.695 1 98.38 13 GLN B CA 1
ATOM 1373 C C . GLN B 1 13 ? -14.633 -19.562 -12.93 1 98.38 13 GLN B C 1
ATOM 1375 O O . GLN B 1 13 ? -13.539 -19.719 -13.484 1 98.38 13 GLN B O 1
ATOM 1380 N N . LEU B 1 14 ? -14.906 -20 -11.711 1 98.31 14 LEU B N 1
ATOM 1381 C CA . LEU B 1 14 ? -13.828 -20.406 -10.82 1 98.31 14 LEU B CA 1
ATOM 1382 C C . LEU B 1 14 ? -13.922 -21.891 -10.492 1 98.31 14 LEU B C 1
ATOM 1384 O O . LEU B 1 14 ? -12.969 -22.484 -9.977 1 98.31 14 LEU B O 1
ATOM 1388 N N . ASP B 1 15 ? -14.953 -22.547 -10.789 1 96.94 15 ASP B N 1
ATOM 1389 C CA . ASP B 1 15 ? -15.289 -23.859 -10.266 1 96.94 15 ASP B CA 1
ATOM 1390 C C . ASP B 1 15 ? -14.258 -24.906 -10.695 1 96.94 15 ASP B C 1
ATOM 1392 O O . ASP B 1 15 ? -13.875 -25.766 -9.914 1 96.94 15 ASP B O 1
ATOM 1396 N N . MET B 1 16 ? -13.773 -24.828 -11.906 1 96.94 16 MET B N 1
ATOM 1397 C CA . MET B 1 16 ? -12.898 -25.859 -12.461 1 96.94 16 MET B CA 1
ATOM 1398 C C . MET B 1 16 ? -11.438 -25.531 -12.188 1 96.94 16 MET B C 1
ATOM 1400 O O . MET B 1 16 ? -10.547 -26.297 -12.57 1 96.94 16 MET B O 1
ATOM 1404 N N . PHE B 1 17 ? -11.211 -24.422 -11.578 1 98.25 17 PHE B N 1
ATOM 1405 C CA . PHE B 1 17 ? -9.828 -24.031 -11.328 1 98.25 17 PHE B CA 1
ATOM 1406 C C . PHE B 1 17 ? -9.133 -25.031 -10.414 1 98.25 17 PHE B C 1
ATOM 1408 O O . PHE B 1 17 ? -9.656 -25.375 -9.352 1 98.25 17 PHE B O 1
ATOM 1415 N N . SER B 1 18 ? -7.977 -25.453 -10.867 1 98.19 18 SER B N 1
ATOM 1416 C CA . SER B 1 18 ? -7.16 -26.391 -10.102 1 98.19 18 SER B CA 1
ATOM 1417 C C . SER B 1 18 ? -5.672 -26.141 -10.328 1 98.19 18 SER B C 1
ATOM 1419 O O . SER B 1 18 ? -5.156 -26.375 -11.422 1 98.19 18 SER B O 1
ATOM 1421 N N . SER B 1 19 ? -4.988 -25.703 -9.305 1 96.94 19 SER B N 1
ATOM 1422 C CA . SER B 1 19 ? -3.578 -25.344 -9.414 1 96.94 19 SER B CA 1
ATOM 1423 C C . SER B 1 19 ? -2.684 -26.469 -8.914 1 96.94 19 SER B C 1
ATOM 1425 O O . SER B 1 19 ? -1.472 -26.453 -9.141 1 96.94 19 SER B O 1
ATOM 1427 N N . GLY B 1 20 ? -3.283 -27.422 -8.242 1 96.12 20 GLY B N 1
ATOM 1428 C CA . GLY B 1 20 ? -2.508 -28.438 -7.559 1 96.12 20 GLY B CA 1
ATOM 1429 C C . GLY B 1 20 ? -2.271 -28.141 -6.094 1 96.12 20 GLY B C 1
ATOM 1430 O O . GLY B 1 20 ? -1.773 -28.984 -5.348 1 96.12 20 GLY B O 1
ATOM 1431 N N . GLU B 1 21 ? -2.525 -26.984 -5.586 1 96.75 21 GLU B N 1
ATOM 1432 C CA . GLU B 1 21 ? -2.475 -26.578 -4.188 1 96.75 21 GLU B CA 1
ATOM 1433 C C . GLU B 1 21 ? -3.871 -26.266 -3.648 1 96.75 21 GLU B C 1
ATOM 1435 O O . GLU B 1 21 ? -4.434 -25.219 -3.932 1 96.75 21 GLU B O 1
ATOM 1440 N N . VAL B 1 22 ? -4.383 -27.141 -2.828 1 97.12 22 VAL B N 1
ATOM 1441 C CA . VAL B 1 22 ? -5.773 -27.109 -2.385 1 97.12 22 VAL B CA 1
ATOM 1442 C C . VAL B 1 22 ? -6.07 -25.781 -1.691 1 97.12 22 VAL B C 1
ATOM 1444 O O . VAL B 1 22 ? -7.125 -25.188 -1.906 1 97.12 22 VAL B O 1
ATOM 1447 N N . SER B 1 23 ? -5.195 -25.328 -0.877 1 97.44 23 SER B N 1
ATOM 1448 C CA . SER B 1 23 ? -5.418 -24.094 -0.122 1 97.44 23 SER B CA 1
ATOM 1449 C C . SER B 1 23 ? -5.566 -22.891 -1.051 1 97.44 23 SER B C 1
ATOM 1451 O O . SER B 1 23 ? -6.398 -22.016 -0.81 1 97.44 23 SER B O 1
ATOM 1453 N N . LEU B 1 24 ? -4.809 -22.828 -2.113 1 98.06 24 LEU B N 1
ATOM 1454 C CA . LEU B 1 24 ? -4.895 -21.734 -3.074 1 98.06 24 LEU B CA 1
ATOM 1455 C C . LEU B 1 24 ? -6.195 -21.812 -3.869 1 98.06 24 LEU B C 1
ATOM 1457 O O . LEU B 1 24 ? -6.812 -20.781 -4.152 1 98.06 24 LEU B O 1
ATOM 1461 N N . ASP B 1 25 ? -6.566 -23.031 -4.191 1 98.62 25 ASP B N 1
ATOM 1462 C CA . ASP B 1 25 ? -7.805 -23.234 -4.941 1 98.62 25 ASP B CA 1
ATOM 1463 C C . ASP B 1 25 ? -9.016 -22.797 -4.117 1 98.62 25 ASP B C 1
ATOM 1465 O O . ASP B 1 25 ? -9.883 -22.078 -4.613 1 98.62 25 ASP B O 1
ATOM 1469 N N . LEU B 1 26 ? -9 -23.234 -2.896 1 98.31 26 LEU B N 1
ATOM 1470 C CA . LEU B 1 26 ? -10.133 -22.922 -2.027 1 98.31 26 LEU B CA 1
ATOM 1471 C C . LEU B 1 26 ? -10.188 -21.438 -1.707 1 98.31 26 LEU B C 1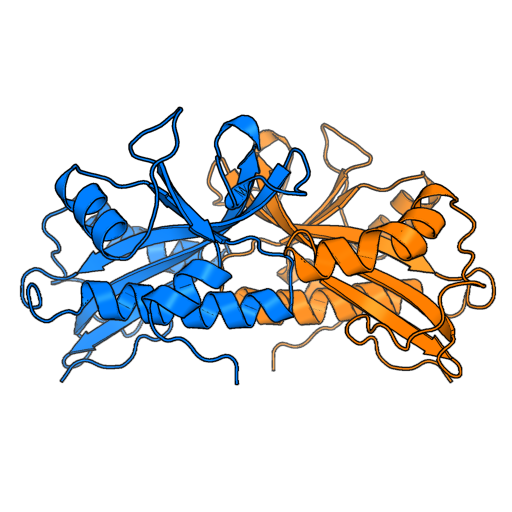
ATOM 1473 O O . LEU B 1 26 ? -11.266 -20.859 -1.605 1 98.31 26 LEU B O 1
ATOM 1477 N N . TRP B 1 27 ? -9.078 -20.859 -1.531 1 98.12 27 TRP B N 1
ATOM 1478 C CA . TRP B 1 27 ? -9.047 -19.438 -1.255 1 98.12 27 TRP B CA 1
ATOM 1479 C C . TRP B 1 27 ? -9.68 -18.641 -2.396 1 98.12 27 TRP B C 1
ATOM 1481 O O . TRP B 1 27 ? -10.516 -17.766 -2.164 1 98.12 27 TRP B O 1
ATOM 1491 N N . LEU B 1 28 ? -9.297 -18.922 -3.605 1 98.62 28 LEU B N 1
ATOM 1492 C CA . LEU B 1 28 ? -9.844 -18.234 -4.773 1 98.62 28 LEU B CA 1
ATOM 1493 C C . LEU B 1 28 ? -11.359 -18.375 -4.816 1 98.62 28 LEU B C 1
ATOM 1495 O O . LEU B 1 28 ? -12.07 -17.375 -5.02 1 98.62 28 LEU B O 1
ATOM 1499 N N . LYS B 1 29 ? -11.828 -19.562 -4.586 1 98.5 29 LYS B N 1
ATOM 1500 C CA . LYS B 1 29 ? -13.242 -19.875 -4.766 1 98.5 29 LYS B CA 1
ATOM 1501 C C . LYS B 1 29 ? -14.078 -19.328 -3.615 1 98.5 29 LYS B C 1
ATOM 1503 O O . LYS B 1 29 ? -15.219 -18.906 -3.816 1 98.5 29 LYS B O 1
ATOM 1508 N N . ASN B 1 30 ? -13.414 -19.188 -2.426 1 97.94 30 ASN B N 1
ATOM 1509 C CA . ASN B 1 30 ? -14.258 -18.969 -1.252 1 97.94 30 ASN B CA 1
ATOM 1510 C C . ASN B 1 30 ? -13.938 -17.641 -0.579 1 97.94 30 ASN B C 1
ATOM 1512 O O . ASN B 1 30 ? -14.75 -17.125 0.202 1 97.94 30 ASN B O 1
ATOM 1516 N N . ARG B 1 31 ? -12.805 -17.047 -0.87 1 97.38 31 ARG B N 1
ATOM 1517 C CA . ARG B 1 31 ? -12.398 -15.93 -0.035 1 97.38 31 ARG B CA 1
ATOM 1518 C C . ARG B 1 31 ? -12.031 -14.719 -0.887 1 97.38 31 ARG B C 1
ATOM 1520 O O . ARG B 1 31 ? -12.195 -13.578 -0.456 1 97.38 31 ARG B O 1
ATOM 1527 N N . ALA B 1 32 ? -11.578 -14.938 -2.084 1 98.06 32 ALA B N 1
ATOM 1528 C CA . ALA B 1 32 ? -10.953 -13.891 -2.895 1 98.06 32 ALA B CA 1
ATOM 1529 C C . ALA B 1 32 ? -11.914 -12.719 -3.104 1 98.06 32 ALA B C 1
ATOM 1531 O O . ALA B 1 32 ? -11.531 -11.562 -2.932 1 98.06 32 ALA B O 1
ATOM 1532 N N . MET B 1 33 ? -13.148 -13.055 -3.441 1 97.69 33 MET B N 1
ATOM 1533 C CA . MET B 1 33 ? -14.117 -12 -3.738 1 97.69 33 MET B CA 1
ATOM 1534 C C . MET B 1 33 ? -14.398 -11.156 -2.5 1 97.69 33 MET B C 1
ATOM 1536 O O . MET B 1 33 ? -14.414 -9.93 -2.572 1 97.69 33 MET B O 1
ATOM 1540 N N . ASN B 1 34 ? -14.641 -11.828 -1.43 1 96.5 34 ASN B N 1
ATOM 1541 C CA . ASN B 1 34 ? -14.898 -11.109 -0.191 1 96.5 34 ASN B CA 1
ATOM 1542 C C . ASN B 1 34 ? -13.688 -10.273 0.238 1 96.5 34 ASN B C 1
ATOM 1544 O O . ASN B 1 34 ? -13.844 -9.141 0.689 1 96.5 34 ASN B O 1
ATOM 1548 N N . ASN B 1 35 ? -12.523 -10.852 0.134 1 96.62 35 ASN B N 1
ATOM 1549 C CA . ASN B 1 35 ? -11.305 -10.109 0.462 1 96.62 35 ASN B CA 1
ATOM 1550 C C . ASN B 1 35 ? -11.172 -8.852 -0.39 1 96.62 35 ASN B C 1
ATOM 1552 O O . ASN B 1 35 ? -10.758 -7.805 0.106 1 96.62 35 ASN B O 1
ATOM 1556 N N . GLN B 1 36 ? -11.5 -8.992 -1.627 1 96.31 36 GLN B N 1
ATOM 1557 C CA . GLN B 1 36 ? -11.453 -7.848 -2.529 1 96.31 36 GLN B CA 1
ATOM 1558 C C . GLN B 1 36 ? -12.453 -6.777 -2.109 1 96.31 36 GLN B C 1
ATOM 1560 O O . GLN B 1 36 ? -12.117 -5.594 -2.039 1 96.31 36 GLN B O 1
ATOM 1565 N N . LYS B 1 37 ? -13.594 -7.102 -1.762 1 94.31 37 LYS B N 1
ATOM 1566 C CA . LYS B 1 37 ? -14.648 -6.164 -1.388 1 94.31 37 LYS B CA 1
ATOM 1567 C C . LYS B 1 37 ? -14.297 -5.418 -0.104 1 94.31 37 LYS B C 1
ATOM 1569 O O . LYS B 1 37 ? -14.586 -4.23 0.032 1 94.31 37 LYS B O 1
ATOM 1574 N N . THR B 1 38 ? -13.664 -6.098 0.782 1 93.81 38 THR B N 1
ATOM 1575 C CA . THR B 1 38 ? -13.406 -5.531 2.102 1 93.81 38 THR B CA 1
ATOM 1576 C C . THR B 1 38 ? -12.078 -4.773 2.115 1 93.81 38 THR B C 1
ATOM 1578 O O . THR B 1 38 ? -11.781 -4.051 3.068 1 93.81 38 THR B O 1
ATOM 1581 N N . GLY B 1 39 ? -11.266 -4.973 1.128 1 95.81 39 GLY B N 1
ATOM 1582 C CA . GLY B 1 39 ? -9.992 -4.266 1.051 1 95.81 39 GLY B CA 1
ATOM 1583 C C . GLY B 1 39 ? -8.828 -5.066 1.604 1 95.81 39 GLY B C 1
ATOM 1584 O O . GLY B 1 39 ? -7.727 -4.539 1.757 1 95.81 39 GLY B O 1
ATOM 1585 N N . ALA B 1 40 ? -9.086 -6.324 1.898 1 96.31 40 ALA B N 1
ATOM 1586 C CA . ALA B 1 40 ? -8.016 -7.168 2.424 1 96.31 40 ALA B CA 1
ATOM 1587 C C . ALA B 1 40 ? -6.969 -7.453 1.354 1 96.31 40 ALA B C 1
ATOM 1589 O O . ALA B 1 40 ? -5.773 -7.551 1.655 1 96.31 40 ALA B O 1
ATOM 1590 N N . SER B 1 41 ? -7.418 -7.598 0.173 1 97.44 41 SER B N 1
ATOM 1591 C CA . SER B 1 41 ? -6.555 -7.809 -0.986 1 97.44 41 SER B CA 1
ATOM 1592 C C . SER B 1 41 ? -7.273 -7.441 -2.281 1 97.44 41 SER B C 1
ATOM 1594 O O . SER B 1 41 ? -8.492 -7.25 -2.289 1 97.44 41 SER B O 1
ATOM 1596 N N . ARG B 1 42 ? -6.5 -7.223 -3.303 1 97.94 42 ARG B N 1
ATOM 1597 C CA . ARG B 1 42 ? -7.02 -7.121 -4.664 1 97.94 42 ARG B CA 1
ATOM 1598 C C . ARG B 1 42 ? -6.57 -8.305 -5.512 1 97.94 42 ARG B C 1
ATOM 1600 O O . ARG B 1 42 ? -5.387 -8.648 -5.535 1 97.94 42 ARG B O 1
ATOM 1607 N N . THR B 1 43 ? -7.523 -8.891 -6.172 1 98.69 43 THR B N 1
ATOM 1608 C CA . THR B 1 43 ? -7.25 -10.109 -6.922 1 98.69 43 THR B CA 1
ATOM 1609 C C . THR B 1 43 ? -7.387 -9.867 -8.422 1 98.69 43 THR B C 1
ATOM 1611 O O . THR B 1 43 ? -8.336 -9.227 -8.867 1 98.69 43 THR B O 1
ATOM 1614 N N . PHE B 1 44 ? -6.441 -10.383 -9.203 1 98.81 44 PHE B N 1
ATOM 1615 C CA . PHE B 1 44 ? -6.438 -10.305 -10.664 1 98.81 44 PHE B CA 1
ATOM 1616 C C . PHE B 1 44 ? -6.371 -11.703 -11.273 1 98.81 44 PHE B C 1
ATOM 1618 O O . PHE B 1 44 ? -5.652 -12.57 -10.781 1 98.81 44 PHE B O 1
ATOM 1625 N N . VAL B 1 45 ? -7.137 -11.828 -12.398 1 98.56 45 VAL B N 1
ATOM 1626 C CA . VAL B 1 45 ? -7.227 -13.156 -12.992 1 98.56 45 VAL B CA 1
ATOM 1627 C C . VAL B 1 45 ? -6.98 -13.07 -14.5 1 98.56 45 VAL B C 1
ATOM 1629 O O . VAL B 1 45 ? -7.277 -12.055 -15.125 1 98.56 45 VAL B O 1
ATOM 1632 N N . THR B 1 46 ? -6.348 -14.07 -15.047 1 97.81 46 THR B N 1
ATOM 1633 C CA . THR B 1 46 ? -6.316 -14.32 -16.484 1 97.81 46 THR B CA 1
ATOM 1634 C C . THR B 1 46 ? -7.238 -15.484 -16.844 1 97.81 46 THR B C 1
ATOM 1636 O O . THR B 1 46 ? -7.34 -16.453 -16.094 1 97.81 46 THR B O 1
ATOM 1639 N N . THR B 1 47 ? -7.883 -15.336 -17.969 1 97.62 47 THR B N 1
ATOM 1640 C CA . THR B 1 47 ? -8.922 -16.312 -18.281 1 97.62 47 THR B CA 1
ATOM 1641 C C . THR B 1 47 ? -8.789 -16.797 -19.719 1 97.62 47 THR B C 1
ATOM 1643 O O . THR B 1 47 ? -8.125 -16.156 -20.547 1 97.62 47 THR B O 1
ATOM 1646 N N . SER B 1 48 ? -9.227 -17.984 -19.953 1 95.94 48 SER B N 1
ATOM 1647 C CA . SER B 1 48 ? -9.562 -18.531 -21.266 1 95.94 48 SER B CA 1
ATOM 1648 C C . SER B 1 48 ? -11.055 -18.844 -21.375 1 95.94 48 SER B C 1
ATOM 1650 O O . SER B 1 48 ? -11.57 -19.688 -20.656 1 95.94 48 SER B O 1
ATOM 1652 N N . ASP B 1 49 ? -11.773 -18.125 -22.219 1 93.94 49 ASP B N 1
ATOM 1653 C CA . ASP B 1 49 ? -13.219 -18.297 -22.344 1 93.94 49 ASP B CA 1
ATOM 1654 C C . ASP B 1 49 ? -13.914 -18.172 -21 1 93.94 49 ASP B C 1
ATOM 1656 O O . ASP B 1 49 ? -14.695 -19.047 -20.625 1 93.94 49 ASP B O 1
ATOM 1660 N N . ASN B 1 50 ? -13.523 -17.203 -20.141 1 95.38 50 ASN B N 1
ATOM 1661 C CA . ASN B 1 50 ? -14.086 -16.797 -18.859 1 95.38 50 ASN B CA 1
ATOM 1662 C C . ASN B 1 50 ? -13.75 -17.781 -17.75 1 95.38 50 ASN B C 1
ATOM 1664 O O . ASN B 1 50 ? -14.148 -17.594 -16.609 1 95.38 50 ASN B O 1
ATOM 1668 N N . GLN B 1 51 ? -13.023 -18.797 -18.188 1 97.19 51 GLN B N 1
ATOM 1669 C CA . GLN B 1 51 ? -12.492 -19.719 -17.188 1 97.19 51 GLN B CA 1
ATOM 1670 C C . GLN B 1 51 ? -11.172 -19.203 -16.625 1 97.19 51 GLN B C 1
ATOM 1672 O O . GLN B 1 51 ? -10.219 -18.984 -17.375 1 97.19 51 GLN B O 1
ATOM 1677 N N . VAL B 1 52 ? -11.094 -19.109 -15.352 1 98.25 52 VAL B N 1
ATOM 1678 C CA . VAL B 1 52 ? -9.867 -18.609 -14.742 1 98.25 52 VAL B CA 1
ATOM 1679 C C . VAL B 1 52 ? -8.758 -19.656 -14.891 1 98.25 52 VAL B C 1
ATOM 1681 O O . VAL B 1 52 ? -8.945 -20.828 -14.562 1 98.25 52 VAL B O 1
ATOM 1684 N N . MET B 1 53 ? -7.633 -19.188 -15.406 1 97.94 53 MET B N 1
ATOM 1685 C CA . MET B 1 53 ? -6.484 -20.047 -15.656 1 97.94 53 MET B CA 1
ATOM 1686 C C . MET B 1 53 ? -5.309 -19.672 -14.766 1 97.94 53 MET B C 1
ATOM 1688 O O . MET B 1 53 ? -4.344 -20.438 -14.641 1 97.94 53 MET B O 1
ATOM 1692 N N . GLY B 1 54 ? -5.336 -18.578 -14.148 1 98.25 54 GLY B N 1
ATOM 1693 C CA . GLY B 1 54 ? -4.336 -18.078 -13.227 1 98.25 54 GLY B CA 1
ATOM 1694 C C . GLY B 1 54 ? -4.785 -16.844 -12.469 1 98.25 54 GLY B C 1
ATOM 1695 O O . GLY B 1 54 ? -5.695 -16.141 -12.906 1 98.25 54 GLY B O 1
ATOM 1696 N N . TYR B 1 55 ? -4.164 -16.672 -11.336 1 98.75 55 TYR B N 1
ATOM 1697 C CA . TYR B 1 55 ? -4.52 -15.477 -10.578 1 98.75 55 TYR B CA 1
ATOM 1698 C C . TYR B 1 55 ? -3.383 -15.062 -9.656 1 98.75 55 TYR B C 1
ATOM 1700 O O . TYR B 1 55 ? -2.467 -15.844 -9.391 1 98.75 55 TYR B O 1
ATOM 1708 N N . TYR B 1 56 ? -3.418 -13.891 -9.25 1 98.69 56 TYR B N 1
ATOM 1709 C CA . TYR B 1 56 ? -2.604 -13.391 -8.141 1 98.69 56 TYR B CA 1
ATOM 1710 C C . TYR B 1 56 ? -3.369 -12.359 -7.324 1 98.69 56 TYR B C 1
ATOM 1712 O O . TYR B 1 56 ? -4.383 -11.828 -7.777 1 98.69 56 TYR B O 1
ATOM 1720 N N . ALA B 1 57 ? -2.924 -12.109 -6.148 1 98.69 57 ALA B N 1
ATOM 1721 C CA . ALA B 1 57 ? -3.527 -11.133 -5.246 1 98.69 57 ALA B CA 1
ATOM 1722 C C . ALA B 1 57 ? -2.463 -10.234 -4.617 1 98.69 57 ALA B C 1
ATOM 1724 O O . ALA B 1 57 ? -1.378 -10.703 -4.266 1 98.69 57 ALA B O 1
ATOM 1725 N N . LEU B 1 58 ? -2.787 -8.953 -4.512 1 98.75 58 LEU B N 1
ATOM 1726 C CA . LEU B 1 58 ? -1.879 -7.961 -3.945 1 98.75 58 LEU B CA 1
ATOM 1727 C C . LEU B 1 58 ? -2.48 -7.324 -2.699 1 98.75 58 LEU B C 1
ATOM 1729 O O . LEU B 1 58 ? -3.686 -7.074 -2.645 1 98.75 58 LEU B O 1
ATOM 1733 N N . SER B 1 59 ? -1.676 -7.043 -1.741 1 98.25 59 SER B N 1
ATOM 1734 C CA . SER B 1 59 ? -2.039 -6.305 -0.535 1 98.25 59 SER B CA 1
ATOM 1735 C C . SER B 1 59 ? -0.897 -5.406 -0.071 1 98.25 59 SER B C 1
ATOM 1737 O O . SER B 1 59 ? 0.274 -5.703 -0.318 1 98.25 59 SER B O 1
ATOM 1739 N N . THR B 1 60 ? -1.27 -4.309 0.559 1 98.25 60 THR B N 1
ATOM 1740 C CA . THR B 1 60 ? -0.207 -3.527 1.181 1 98.25 60 THR B CA 1
ATOM 1741 C C . THR B 1 60 ? 0.392 -4.273 2.369 1 98.25 60 THR B C 1
ATOM 1743 O O . THR B 1 60 ? -0.244 -5.168 2.932 1 98.25 60 THR B O 1
ATOM 1746 N N . GLY B 1 61 ? 1.639 -3.904 2.689 1 96.94 61 GLY B N 1
ATOM 1747 C CA . GLY B 1 61 ? 2.297 -4.535 3.822 1 96.94 61 GLY B CA 1
ATOM 1748 C C . GLY B 1 61 ? 3.469 -3.732 4.355 1 96.94 61 GLY B C 1
ATOM 1749 O O . GLY B 1 61 ? 3.723 -2.615 3.898 1 96.94 61 GLY B O 1
ATOM 1750 N N . MET B 1 62 ? 3.982 -4.328 5.371 1 95.88 62 MET B N 1
ATOM 1751 C CA . MET B 1 62 ? 5.195 -3.834 6.016 1 95.88 62 MET B CA 1
ATOM 1752 C C . MET B 1 62 ? 6.082 -4.992 6.469 1 95.88 62 MET B C 1
ATOM 1754 O O . MET B 1 62 ? 5.578 -6.047 6.852 1 95.88 62 MET B O 1
ATOM 1758 N N . ILE B 1 63 ? 7.301 -4.711 6.352 1 93.81 63 ILE B N 1
ATOM 1759 C CA . ILE B 1 63 ? 8.242 -5.703 6.859 1 93.81 63 ILE B CA 1
ATOM 1760 C C . ILE B 1 63 ? 9.32 -5.016 7.688 1 93.81 63 ILE B C 1
ATOM 1762 O O . ILE B 1 63 ? 9.664 -3.859 7.43 1 93.81 63 ILE B O 1
ATOM 1766 N N . THR B 1 64 ? 9.797 -5.719 8.688 1 92.5 64 THR B N 1
ATOM 1767 C CA . THR B 1 64 ? 10.812 -5.129 9.555 1 92.5 64 THR B CA 1
ATOM 1768 C C . THR B 1 64 ? 12.195 -5.234 8.922 1 92.5 64 THR B C 1
ATOM 1770 O O . THR B 1 64 ? 12.508 -6.227 8.258 1 92.5 64 THR B O 1
ATOM 1773 N N . ALA B 1 65 ? 13.031 -4.332 9.258 1 91.5 65 ALA B N 1
ATOM 1774 C CA . ALA B 1 65 ? 14.352 -4.223 8.656 1 91.5 65 ALA B CA 1
ATOM 1775 C C . ALA B 1 65 ? 15.203 -5.453 8.961 1 91.5 65 ALA B C 1
ATOM 1777 O O . ALA B 1 65 ? 16.047 -5.852 8.156 1 91.5 65 ALA B O 1
ATOM 1778 N N . ASN B 1 66 ? 14.961 -6.07 10.078 1 89.5 66 ASN B N 1
ATOM 1779 C CA . ASN B 1 66 ? 15.781 -7.215 10.461 1 89.5 66 ASN B CA 1
ATOM 1780 C C . ASN B 1 66 ? 15.469 -8.438 9.609 1 89.5 66 ASN B C 1
ATOM 1782 O O . ASN B 1 66 ? 16.234 -9.406 9.594 1 89.5 66 ASN B O 1
ATOM 1786 N N . GLN B 1 67 ? 14.375 -8.398 8.914 1 90.88 67 GLN B N 1
ATOM 1787 C CA . GLN B 1 67 ? 13.953 -9.547 8.125 1 90.88 67 GLN B CA 1
ATOM 1788 C C . GLN B 1 67 ? 14.453 -9.438 6.684 1 90.88 67 GLN B C 1
ATOM 1790 O O . GLN B 1 67 ? 14.219 -10.336 5.875 1 90.88 67 GLN B O 1
ATOM 1795 N N . VAL B 1 68 ? 15.047 -8.312 6.391 1 89.5 68 VAL B N 1
ATOM 1796 C CA . VAL B 1 68 ? 15.453 -8.102 5.004 1 89.5 68 VAL B CA 1
ATOM 1797 C C . VAL B 1 68 ? 16.953 -7.852 4.941 1 89.5 68 VAL B C 1
ATOM 1799 O O . VAL B 1 68 ? 17.609 -7.656 5.969 1 89.5 68 VAL B O 1
ATOM 1802 N N . VAL B 1 69 ? 17.469 -7.945 3.701 1 83.25 69 VAL B N 1
ATOM 1803 C CA . VAL B 1 69 ? 18.922 -7.781 3.543 1 83.25 69 VAL B CA 1
ATOM 1804 C C . VAL B 1 69 ? 19.203 -7.004 2.262 1 83.25 69 VAL B C 1
ATOM 1806 O O . VAL B 1 69 ? 18.312 -6.746 1.463 1 83.25 69 VAL B O 1
ATOM 1809 N N . GLY B 1 70 ? 20.5 -6.625 2.318 1 85.94 70 GLY B N 1
ATOM 1810 C CA . GLY B 1 70 ? 21.016 -6.043 1.09 1 85.94 70 GLY B CA 1
ATOM 1811 C C . GLY B 1 70 ? 20.328 -4.742 0.716 1 85.94 70 GLY B C 1
ATOM 1812 O O . GLY B 1 70 ? 20.109 -3.879 1.571 1 85.94 70 GLY B O 1
ATOM 1813 N N . ARG B 1 71 ? 20.094 -4.598 -0.552 1 82.94 71 ARG B N 1
ATOM 1814 C CA . ARG B 1 71 ? 19.547 -3.373 -1.129 1 82.94 71 ARG B CA 1
ATOM 1815 C C . ARG B 1 71 ? 18.156 -3.072 -0.563 1 82.94 71 ARG B C 1
ATOM 1817 O O . ARG B 1 71 ? 17.75 -1.912 -0.498 1 82.94 71 ARG B O 1
ATOM 1824 N N . PHE B 1 72 ? 17.547 -4.109 -0.083 1 87.56 72 PHE B N 1
ATOM 1825 C CA . PHE B 1 72 ? 16.188 -3.941 0.436 1 87.56 72 PHE B CA 1
ATOM 1826 C C . PHE B 1 72 ? 16.203 -3.141 1.733 1 87.56 72 PHE B C 1
ATOM 1828 O O . PHE B 1 72 ? 15.258 -2.398 2.021 1 87.56 72 PHE B O 1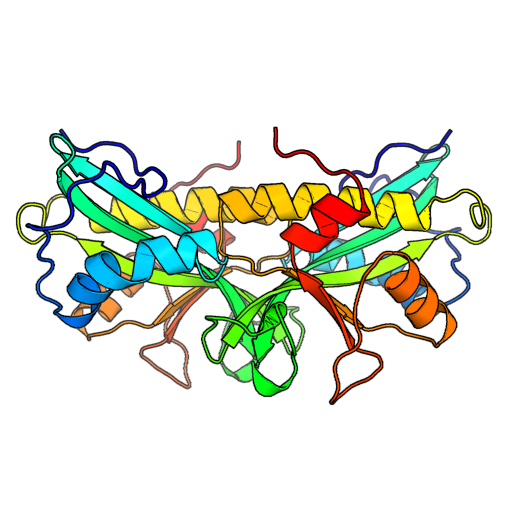
ATOM 1835 N N . ARG B 1 73 ? 17.266 -3.217 2.453 1 87.56 73 ARG B N 1
ATOM 1836 C CA . ARG B 1 73 ? 17.359 -2.59 3.766 1 87.56 73 ARG B CA 1
ATOM 1837 C C . ARG B 1 73 ? 17.969 -1.192 3.662 1 87.56 73 ARG B C 1
ATOM 1839 O O . ARG B 1 73 ? 17.812 -0.373 4.57 1 87.56 73 ARG B O 1
ATOM 1846 N N . ARG B 1 74 ? 18.594 -0.914 2.695 1 84.75 74 ARG B N 1
ATOM 1847 C CA . ARG B 1 74 ? 19.391 0.298 2.594 1 84.75 74 ARG B CA 1
ATOM 1848 C C . ARG B 1 74 ? 18.531 1.546 2.699 1 84.75 74 ARG B C 1
ATOM 1850 O O . ARG B 1 74 ? 17.547 1.687 1.967 1 84.75 74 ARG B O 1
ATOM 1857 N N . ASN B 1 75 ? 18.953 2.396 3.67 1 84.56 75 ASN B N 1
ATOM 1858 C CA . ASN B 1 75 ? 18.344 3.709 3.848 1 84.56 75 ASN B CA 1
ATOM 1859 C C . ASN B 1 75 ? 16.859 3.59 4.219 1 84.56 75 ASN B C 1
ATOM 1861 O O . ASN B 1 75 ? 16.031 4.391 3.773 1 84.56 75 ASN B O 1
ATOM 1865 N N . MET B 1 76 ? 16.547 2.541 4.848 1 87 76 MET B N 1
ATOM 1866 C CA . MET B 1 76 ? 15.148 2.342 5.219 1 87 76 MET B CA 1
ATOM 1867 C C . MET B 1 76 ? 14.969 2.402 6.73 1 87 76 MET B C 1
ATOM 1869 O O . MET B 1 76 ? 15.891 2.059 7.48 1 87 76 MET B O 1
ATOM 1873 N N . PRO B 1 77 ? 13.789 2.92 7.121 1 84.88 77 PRO B N 1
ATOM 1874 C CA . PRO B 1 77 ? 13.453 2.834 8.547 1 84.88 77 PRO B CA 1
ATOM 1875 C C . PRO B 1 77 ? 13.281 1.395 9.023 1 84.88 77 PRO B C 1
ATOM 1877 O O . PRO B 1 77 ? 13.445 0.455 8.242 1 84.88 77 PRO B O 1
ATOM 1880 N N . ILE B 1 78 ? 12.961 1.273 10.266 1 86.69 78 ILE B N 1
ATOM 1881 C CA . ILE B 1 78 ? 12.773 -0.039 10.875 1 86.69 78 ILE B CA 1
ATOM 1882 C C . ILE B 1 78 ? 11.617 -0.764 10.203 1 86.69 78 ILE B C 1
ATOM 1884 O O . ILE B 1 78 ? 11.688 -1.968 9.945 1 86.69 78 ILE B O 1
ATOM 1888 N N . ASP B 1 79 ? 10.57 -0.03 9.961 1 92.12 79 ASP B N 1
ATOM 1889 C CA . ASP B 1 79 ? 9.438 -0.593 9.227 1 92.12 79 ASP B CA 1
ATOM 1890 C C . ASP B 1 79 ? 9.5 -0.212 7.75 1 92.12 79 ASP B C 1
ATOM 1892 O O . ASP B 1 79 ? 9.422 0.969 7.406 1 92.12 79 ASP B O 1
ATOM 1896 N N . ILE B 1 80 ? 9.602 -1.16 6.887 1 96.38 80 ILE B N 1
ATOM 1897 C CA . ILE B 1 80 ? 9.789 -0.945 5.457 1 96.38 80 ILE B CA 1
ATOM 1898 C C . ILE B 1 80 ? 8.477 -1.181 4.719 1 96.38 80 ILE B C 1
ATOM 1900 O O . ILE B 1 80 ? 7.891 -2.266 4.805 1 96.38 80 ILE B O 1
ATOM 1904 N N . PRO B 1 81 ? 7.996 -0.187 3.982 1 97.69 81 PRO B N 1
ATOM 1905 C CA . PRO B 1 81 ? 6.754 -0.363 3.232 1 97.69 81 PRO B CA 1
ATOM 1906 C C . PRO B 1 81 ? 6.918 -1.275 2.02 1 97.69 81 PRO B C 1
ATOM 1908 O O . PRO B 1 81 ? 7.867 -1.116 1.247 1 97.69 81 PRO B O 1
ATOM 1911 N N . ILE B 1 82 ? 5.969 -2.201 1.861 1 98.06 82 ILE B N 1
ATOM 1912 C CA . ILE B 1 82 ? 6.055 -3.154 0.76 1 98.06 82 ILE B CA 1
ATOM 1913 C C . ILE B 1 82 ? 4.656 -3.451 0.223 1 98.06 82 ILE B C 1
ATOM 1915 O O . ILE B 1 82 ? 3.658 -2.992 0.785 1 98.06 82 ILE B O 1
ATOM 1919 N N . VAL B 1 83 ? 4.605 -4.059 -0.901 1 98.5 83 VAL B N 1
ATOM 1920 C CA . VAL B 1 83 ? 3.414 -4.762 -1.361 1 98.5 83 VAL B CA 1
ATOM 1921 C C . VAL B 1 83 ? 3.625 -6.27 -1.241 1 98.5 83 VAL B C 1
ATOM 1923 O O . VAL B 1 83 ? 4.68 -6.789 -1.613 1 98.5 83 VAL B O 1
ATOM 1926 N N . LEU B 1 84 ? 2.674 -6.891 -0.707 1 98.12 84 LEU B N 1
ATOM 1927 C CA . LEU B 1 84 ? 2.672 -8.344 -0.59 1 98.12 84 LEU B CA 1
ATOM 1928 C C . LEU B 1 84 ? 2.012 -8.984 -1.805 1 98.12 84 LEU B C 1
ATOM 1930 O O . LEU B 1 84 ? 0.886 -8.633 -2.164 1 98.12 84 LEU B O 1
ATOM 1934 N N . LEU B 1 85 ? 2.764 -9.812 -2.504 1 98.44 85 LEU B N 1
ATOM 1935 C CA . LEU B 1 85 ? 2.119 -10.789 -3.377 1 98.44 85 LEU B CA 1
ATOM 1936 C C . LEU B 1 85 ? 1.544 -11.945 -2.566 1 98.44 85 LEU B C 1
ATOM 1938 O O . LEU B 1 85 ? 2.246 -12.922 -2.283 1 98.44 85 LEU B O 1
ATOM 1942 N N . ALA B 1 86 ? 0.319 -11.867 -2.299 1 97.56 86 ALA B N 1
ATOM 1943 C CA . ALA B 1 86 ? -0.295 -12.695 -1.266 1 97.56 86 ALA B CA 1
ATOM 1944 C C . ALA B 1 86 ? -0.578 -14.102 -1.787 1 97.56 86 ALA B C 1
ATOM 1946 O O . ALA B 1 86 ? -0.559 -15.07 -1.023 1 97.56 86 ALA B O 1
ATOM 1947 N N . ARG B 1 87 ? -0.979 -14.164 -3.02 1 97.88 87 ARG B N 1
ATOM 1948 C CA . ARG B 1 87 ? -1.274 -15.43 -3.684 1 97.88 87 ARG B CA 1
ATOM 1949 C C . ARG B 1 87 ? -0.921 -15.367 -5.168 1 97.88 87 ARG B C 1
ATOM 1951 O O . ARG B 1 87 ? -1.059 -14.312 -5.797 1 97.88 87 ARG B O 1
ATOM 1958 N N . LEU B 1 88 ? -0.502 -16.453 -5.586 1 98.12 88 LEU B N 1
ATOM 1959 C CA . LEU B 1 88 ? -0.296 -16.672 -7.016 1 98.12 88 LEU B CA 1
ATOM 1960 C C . LEU B 1 88 ? -0.459 -18.141 -7.371 1 98.12 88 LEU B C 1
ATOM 1962 O O . LEU B 1 88 ? 0.106 -19.016 -6.707 1 98.12 88 LEU B O 1
ATOM 1966 N N . ALA B 1 89 ? -1.274 -18.344 -8.352 1 98 89 ALA B N 1
ATOM 1967 C CA . ALA B 1 89 ? -1.47 -19.734 -8.781 1 98 89 ALA B CA 1
ATOM 1968 C C . ALA B 1 89 ? -1.835 -19.797 -10.258 1 98 89 ALA B C 1
ATOM 1970 O O . ALA B 1 89 ? -2.449 -18.875 -10.797 1 98 89 ALA B O 1
ATOM 1971 N N . VAL B 1 90 ? -1.457 -20.875 -10.852 1 97.75 90 VAL B N 1
ATOM 1972 C CA . VAL B 1 90 ? -1.748 -21.156 -12.25 1 97.75 90 VAL B CA 1
ATOM 1973 C C . VAL B 1 90 ? -2.467 -22.5 -12.359 1 97.75 90 VAL B C 1
ATOM 1975 O O . VAL B 1 90 ? -2.072 -23.484 -11.711 1 97.75 90 VAL B O 1
ATOM 1978 N N . ASP B 1 91 ? -3.52 -22.469 -13.156 1 97.75 91 ASP B N 1
ATOM 1979 C CA . ASP B 1 91 ? -4.242 -23.719 -13.398 1 97.75 91 ASP B CA 1
ATOM 1980 C C . ASP B 1 91 ? -3.334 -24.766 -14.039 1 97.75 91 ASP B C 1
ATOM 1982 O O . ASP B 1 91 ? -2.543 -24.453 -14.93 1 97.75 91 ASP B O 1
ATOM 1986 N N . THR B 1 92 ? -3.52 -26.047 -13.688 1 95.81 92 THR B N 1
ATOM 1987 C CA . THR B 1 92 ? -2.695 -27.141 -14.195 1 95.81 92 THR B CA 1
ATOM 1988 C C . THR B 1 92 ? -2.846 -27.266 -15.703 1 95.81 92 THR B C 1
ATOM 1990 O O . THR B 1 92 ? -1.933 -27.75 -16.391 1 95.81 92 THR B O 1
ATOM 1993 N N . ARG B 1 93 ? -3.951 -26.844 -16.328 1 92.62 93 ARG B N 1
ATOM 1994 C CA . ARG B 1 93 ? -4.215 -26.906 -17.75 1 92.62 93 ARG B CA 1
ATOM 1995 C C . ARG B 1 93 ? -3.359 -25.906 -18.516 1 92.62 93 ARG B C 1
ATOM 1997 O O . ARG B 1 93 ? -3.191 -26.016 -19.734 1 92.62 93 ARG B O 1
ATOM 2004 N N . ALA B 1 94 ? -2.783 -24.906 -17.766 1 90.69 94 ALA B N 1
ATOM 2005 C CA . ALA B 1 94 ? -2.047 -23.828 -18.422 1 90.69 94 ALA B CA 1
ATOM 2006 C C . ALA B 1 94 ? -0.597 -23.797 -17.938 1 90.69 94 ALA B C 1
ATOM 2008 O O . ALA B 1 94 ? 0.108 -22.797 -18.156 1 90.69 94 ALA B O 1
ATOM 2009 N N . LYS B 1 95 ? -0.215 -24.812 -17.297 1 83.94 95 LYS B N 1
ATOM 2010 C CA . LYS B 1 95 ? 1.156 -24.812 -16.781 1 83.94 95 LYS B CA 1
ATOM 2011 C C . LYS B 1 95 ? 2.16 -24.922 -17.938 1 83.94 95 LYS B C 1
ATOM 2013 O O . LYS B 1 95 ? 1.877 -25.531 -18.953 1 83.94 95 LYS B O 1
ATOM 2018 N N . GLY B 1 96 ? 3.336 -24.391 -17.75 1 78.44 96 GLY B N 1
ATOM 2019 C CA . GLY B 1 96 ? 4.434 -24.547 -18.688 1 78.44 96 GLY B CA 1
ATOM 2020 C C . GLY B 1 96 ? 4.402 -23.547 -19.812 1 78.44 96 GLY B C 1
ATOM 2021 O O . GLY B 1 96 ? 5.234 -23.594 -20.734 1 78.44 96 GLY B O 1
ATOM 2022 N N . LEU B 1 97 ? 3.619 -22.594 -19.859 1 79.62 97 LEU B N 1
ATOM 2023 C CA . LEU B 1 97 ? 3.475 -21.641 -20.953 1 79.62 97 LEU B CA 1
ATOM 2024 C C . LEU B 1 97 ? 3.961 -20.25 -20.531 1 79.62 97 LEU B C 1
ATOM 2026 O O . LEU B 1 97 ? 3.676 -19.266 -21.203 1 79.62 97 LEU B O 1
ATOM 2030 N N . GLY B 1 98 ? 4.555 -20.156 -19.406 1 88.94 98 GLY B N 1
ATOM 2031 C CA . GLY B 1 98 ? 5.066 -18.875 -18.953 1 88.94 98 GLY B CA 1
ATOM 2032 C C . GLY B 1 98 ? 4.012 -18 -18.312 1 88.94 98 GLY B C 1
ATOM 2033 O O . GLY B 1 98 ? 4.215 -16.797 -18.125 1 88.94 98 GLY B O 1
ATOM 2034 N N . ILE B 1 99 ? 2.924 -18.578 -17.984 1 92.5 99 ILE B N 1
ATOM 2035 C CA . ILE B 1 99 ? 1.795 -17.844 -17.422 1 92.5 99 ILE B CA 1
ATOM 2036 C C . ILE B 1 99 ? 2.168 -17.281 -16.062 1 92.5 99 ILE B C 1
ATOM 2038 O O . ILE B 1 99 ? 1.872 -16.109 -15.766 1 92.5 99 ILE B O 1
ATOM 2042 N N . GLY B 1 100 ? 2.875 -18.109 -15.266 1 95.31 100 GLY B N 1
ATOM 2043 C CA . GLY B 1 100 ? 3.291 -17.641 -13.953 1 95.31 100 GLY B CA 1
ATOM 2044 C C . GLY B 1 100 ? 4.152 -16.391 -14.008 1 95.31 100 GLY B C 1
ATOM 2045 O O . GLY B 1 100 ? 3.887 -15.414 -13.305 1 95.31 100 GLY B O 1
ATOM 2046 N N . ARG B 1 101 ? 5.109 -16.453 -14.875 1 94.38 101 ARG B N 1
ATOM 2047 C CA . ARG B 1 101 ? 5.996 -15.305 -15.047 1 94.38 101 ARG B CA 1
ATOM 2048 C C . ARG B 1 101 ? 5.227 -14.086 -15.539 1 94.38 101 ARG B C 1
ATOM 2050 O O . ARG B 1 101 ? 5.488 -12.969 -15.109 1 94.38 101 ARG B O 1
ATOM 2057 N N . GLY B 1 102 ? 4.348 -14.312 -16.469 1 95.69 102 GLY B N 1
ATOM 2058 C CA . GLY B 1 102 ? 3.5 -13.234 -16.953 1 95.69 102 GLY B CA 1
ATOM 2059 C C . GLY B 1 102 ? 2.66 -12.602 -15.859 1 95.69 102 GLY B C 1
ATOM 2060 O O . GLY B 1 102 ? 2.477 -11.383 -15.852 1 95.69 102 GLY B O 1
ATOM 2061 N N . LEU B 1 103 ? 2.148 -13.398 -14.945 1 97.31 103 LEU B N 1
ATOM 2062 C CA . LEU B 1 103 ? 1.348 -12.891 -13.836 1 97.31 103 LEU B CA 1
ATOM 2063 C C . LEU B 1 103 ? 2.197 -12.047 -12.891 1 97.31 103 LEU B C 1
ATOM 2065 O O . LEU B 1 103 ? 1.763 -10.984 -12.445 1 97.31 103 LEU B O 1
ATOM 2069 N N . VAL B 1 104 ? 3.42 -12.5 -12.609 1 97.25 104 VAL B N 1
ATOM 2070 C CA . VAL B 1 104 ? 4.312 -11.734 -11.75 1 97.25 104 VAL B CA 1
ATOM 2071 C C . VAL B 1 104 ? 4.66 -10.398 -12.414 1 97.25 104 VAL B C 1
ATOM 2073 O O . VAL B 1 104 ? 4.68 -9.359 -11.758 1 97.25 104 VAL B O 1
ATOM 2076 N N . LYS B 1 105 ? 4.941 -10.469 -13.703 1 96.44 105 LYS B N 1
ATOM 2077 C CA . LYS B 1 105 ? 5.246 -9.242 -14.438 1 96.44 105 LYS B CA 1
ATOM 2078 C C . LYS B 1 105 ? 4.086 -8.258 -14.367 1 96.44 105 LYS B C 1
ATOM 2080 O O . LYS B 1 105 ? 4.297 -7.059 -14.148 1 96.44 105 LYS B O 1
ATOM 2085 N N . ASP B 1 106 ? 2.879 -8.727 -14.578 1 97.56 106 ASP B N 1
ATOM 2086 C CA . ASP B 1 106 ? 1.703 -7.863 -14.484 1 97.56 106 ASP B CA 1
ATOM 2087 C C . ASP B 1 106 ? 1.575 -7.262 -13.086 1 97.56 106 ASP B C 1
ATOM 2089 O O . ASP B 1 106 ? 1.304 -6.066 -12.938 1 97.56 106 ASP B O 1
ATOM 2093 N N . ALA B 1 107 ? 1.748 -8.086 -12.062 1 97.94 107 ALA B N 1
ATOM 2094 C CA . ALA B 1 107 ? 1.74 -7.605 -10.688 1 97.94 107 ALA B CA 1
ATOM 2095 C C . ALA B 1 107 ? 2.771 -6.5 -10.484 1 97.94 107 ALA B C 1
ATOM 2097 O O . ALA B 1 107 ? 2.471 -5.457 -9.891 1 97.94 107 ALA B O 1
ATOM 2098 N N . GLY B 1 108 ? 3.947 -6.75 -10.961 1 96.94 108 GLY B N 1
ATOM 2099 C CA . GLY B 1 108 ? 4.996 -5.746 -10.875 1 96.94 108 GLY B CA 1
ATOM 2100 C C . GLY B 1 108 ? 4.613 -4.426 -11.516 1 96.94 108 GLY B C 1
ATOM 2101 O O . GLY B 1 108 ? 4.859 -3.359 -10.953 1 96.94 108 GLY B O 1
ATOM 2102 N N . CYS B 1 109 ? 4.027 -4.461 -12.688 1 96.75 109 CYS B N 1
ATOM 2103 C CA . CYS B 1 109 ? 3.586 -3.26 -13.383 1 96.75 109 CYS B CA 1
ATOM 2104 C C . CYS B 1 109 ? 2.58 -2.482 -12.547 1 96.75 109 CYS B C 1
ATOM 2106 O O . CYS B 1 109 ? 2.664 -1.257 -12.445 1 96.75 109 CYS B O 1
ATOM 2108 N N . ARG B 1 110 ? 1.691 -3.176 -11.977 1 96.88 110 ARG B N 1
ATOM 2109 C CA . ARG B 1 110 ? 0.678 -2.535 -11.141 1 96.88 110 ARG B CA 1
ATOM 2110 C C . ARG B 1 110 ? 1.306 -1.903 -9.906 1 96.88 110 ARG B C 1
ATOM 2112 O O . ARG B 1 110 ? 0.911 -0.811 -9.492 1 96.88 110 ARG B O 1
ATOM 2119 N N . VAL B 1 111 ? 2.275 -2.598 -9.328 1 96.88 111 VAL B N 1
ATOM 2120 C CA . VAL B 1 111 ? 2.926 -2.082 -8.133 1 96.88 111 VAL B CA 1
ATOM 2121 C C . VAL B 1 111 ? 3.725 -0.827 -8.477 1 96.88 111 VAL B C 1
ATOM 2123 O O . VAL B 1 111 ? 3.777 0.118 -7.684 1 96.88 111 VAL B O 1
ATOM 2126 N N . VAL B 1 112 ? 4.316 -0.829 -9.617 1 94.69 112 VAL B N 1
ATOM 2127 C CA . VAL B 1 112 ? 5.02 0.365 -10.078 1 94.69 112 VAL B CA 1
ATOM 2128 C C . VAL B 1 112 ? 4.035 1.526 -10.203 1 94.69 112 VAL B C 1
ATOM 2130 O O . VAL B 1 112 ? 4.359 2.662 -9.852 1 94.69 112 VAL B O 1
ATOM 2133 N N . GLN B 1 113 ? 2.854 1.254 -10.656 1 93.88 113 GLN B N 1
ATOM 2134 C CA . GLN B 1 113 ? 1.815 2.277 -10.719 1 93.88 113 GLN B CA 1
ATOM 2135 C C . GLN B 1 113 ? 1.467 2.789 -9.32 1 93.88 113 GLN B C 1
ATOM 2137 O O . GLN B 1 113 ? 1.346 3.998 -9.109 1 93.88 113 GLN B O 1
ATOM 2142 N N . ALA B 1 114 ? 1.33 1.889 -8.438 1 95.81 114 ALA B N 1
ATOM 2143 C CA . ALA B 1 114 ? 1.01 2.25 -7.059 1 95.81 114 ALA B CA 1
ATOM 2144 C C . ALA B 1 114 ? 2.145 3.051 -6.422 1 95.81 114 ALA B C 1
ATOM 2146 O O . ALA B 1 114 ? 1.902 3.93 -5.594 1 95.81 114 ALA B O 1
ATOM 2147 N N . PHE B 1 115 ? 3.398 2.742 -6.785 1 94.06 115 PHE B N 1
ATOM 2148 C CA . PHE B 1 115 ? 4.59 3.424 -6.289 1 94.06 115 PHE B CA 1
ATOM 2149 C C . PHE B 1 115 ? 4.496 4.926 -6.539 1 94.06 115 PHE B C 1
ATOM 2151 O O . PHE B 1 115 ? 5.012 5.723 -5.75 1 94.06 115 PHE B O 1
ATOM 2158 N N . GLY B 1 116 ? 3.795 5.305 -7.496 1 92.31 116 GLY B N 1
ATOM 2159 C CA . GLY B 1 116 ? 3.604 6.719 -7.781 1 92.31 116 GLY B CA 1
ATOM 2160 C C . GLY B 1 116 ? 2.643 7.395 -6.824 1 92.31 116 GLY B C 1
ATOM 2161 O O . GLY B 1 116 ? 2.566 8.625 -6.781 1 92.31 116 GLY B O 1
ATOM 2162 N N . ILE B 1 117 ? 1.995 6.621 -6.016 1 95.62 117 ILE B N 1
ATOM 2163 C CA . ILE B 1 117 ? 0.944 7.141 -5.148 1 95.62 117 ILE B CA 1
ATOM 2164 C C . ILE B 1 117 ? 1.363 6.996 -3.688 1 95.62 117 ILE B C 1
ATOM 2166 O O . ILE B 1 117 ? 1.143 7.898 -2.877 1 95.62 117 ILE B O 1
ATOM 2170 N N . VAL B 1 118 ? 1.909 5.891 -3.355 1 97.5 118 VAL B N 1
ATOM 2171 C CA . VAL B 1 118 ? 2.262 5.551 -1.98 1 97.5 118 VAL B CA 1
ATOM 2172 C C . VAL B 1 118 ? 3.689 5.012 -1.933 1 97.5 118 VAL B C 1
ATOM 2174 O O . VAL B 1 118 ? 4.18 4.449 -2.916 1 97.5 118 VAL B O 1
ATOM 2177 N N . GLY B 1 119 ? 4.355 5.207 -0.831 1 97.31 119 GLY B N 1
ATOM 2178 C CA . GLY B 1 119 ? 5.684 4.641 -0.666 1 97.31 119 GLY B CA 1
ATOM 2179 C C . GLY B 1 119 ? 5.691 3.123 -0.688 1 97.31 119 GLY B C 1
ATOM 2180 O O . GLY B 1 119 ? 4.957 2.482 0.067 1 97.31 119 GLY B O 1
ATOM 2181 N N . ILE B 1 120 ? 6.512 2.58 -1.511 1 97.81 120 ILE B N 1
ATOM 2182 C CA . ILE B 1 120 ? 6.715 1.145 -1.666 1 97.81 120 ILE B CA 1
ATOM 2183 C C . ILE B 1 120 ? 8.18 0.863 -1.985 1 97.81 120 ILE B C 1
ATOM 2185 O O . ILE B 1 120 ? 8.711 1.357 -2.982 1 97.81 120 ILE B O 1
ATOM 2189 N N . ARG B 1 121 ? 8.773 0.095 -1.15 1 97.06 121 ARG B N 1
ATOM 2190 C CA . ARG B 1 121 ? 10.164 -0.271 -1.385 1 97.06 121 ARG B CA 1
ATOM 2191 C C . ARG B 1 121 ? 10.266 -1.403 -2.4 1 97.06 121 ARG B C 1
ATOM 2193 O O . ARG B 1 121 ? 11.172 -1.412 -3.236 1 97.06 121 ARG B O 1
ATOM 2200 N N . GLY B 1 122 ? 9.367 -2.324 -2.262 1 97.19 122 GLY B N 1
ATOM 2201 C CA . GLY B 1 122 ? 9.398 -3.504 -3.111 1 97.19 122 GLY B CA 1
ATOM 2202 C C . GLY B 1 122 ? 8.281 -4.484 -2.814 1 97.19 122 GLY B C 1
ATOM 2203 O O . GLY B 1 122 ? 7.258 -4.109 -2.238 1 97.19 122 GLY B O 1
ATOM 2204 N N . MET B 1 123 ? 8.5 -5.672 -3.357 1 97.81 123 MET B N 1
ATOM 2205 C CA . MET B 1 123 ? 7.508 -6.73 -3.197 1 97.81 123 MET B CA 1
ATOM 2206 C C . MET B 1 123 ? 8.055 -7.863 -2.338 1 97.81 123 MET B C 1
ATOM 2208 O O . MET B 1 123 ? 9.234 -8.195 -2.416 1 97.81 123 MET B O 1
ATOM 2212 N N . ILE B 1 124 ? 7.148 -8.43 -1.577 1 97.75 124 ILE B N 1
ATOM 2213 C CA . ILE B 1 124 ? 7.453 -9.602 -0.768 1 97.75 124 ILE B CA 1
ATOM 2214 C C . ILE B 1 124 ? 6.48 -10.727 -1.111 1 97.75 124 ILE B C 1
ATOM 2216 O O . ILE B 1 124 ? 5.312 -10.477 -1.407 1 97.75 124 ILE B O 1
ATOM 2220 N N . VAL B 1 125 ? 7.004 -11.938 -1.072 1 97.94 125 VAL B N 1
ATOM 2221 C CA . VAL B 1 125 ? 6.164 -13.117 -1.255 1 97.94 125 VAL B CA 1
ATOM 2222 C C . VAL B 1 125 ? 6.613 -14.227 -0.304 1 97.94 125 VAL B C 1
ATOM 2224 O O . VAL B 1 125 ? 7.801 -14.336 0.017 1 97.94 125 VAL B O 1
ATOM 2227 N N . HIS B 1 126 ? 5.672 -14.992 0.207 1 97.38 126 HIS B N 1
ATOM 2228 C CA . HIS B 1 126 ? 5.953 -16.203 0.966 1 97.38 126 HIS B CA 1
ATOM 2229 C C . HIS B 1 126 ? 5.703 -17.453 0.122 1 97.38 126 HIS B C 1
ATOM 2231 O O . HIS B 1 126 ? 4.555 -17.797 -0.153 1 97.38 126 HIS B O 1
ATOM 2237 N N . ALA B 1 127 ? 6.746 -18.109 -0.21 1 97.94 127 ALA B N 1
ATOM 2238 C CA . ALA B 1 127 ? 6.625 -19.312 -1.025 1 97.94 127 ALA B CA 1
ATOM 2239 C C . ALA B 1 127 ? 6.004 -20.453 -0.228 1 97.94 127 ALA B C 1
ATOM 2241 O O . ALA B 1 127 ? 6.344 -20.656 0.938 1 97.94 127 ALA B O 1
ATOM 2242 N N . ILE B 1 128 ? 5.172 -21.188 -0.882 1 97 128 ILE B N 1
ATOM 2243 C CA . ILE B 1 128 ? 4.438 -22.234 -0.186 1 97 128 ILE B CA 1
ATOM 2244 C C . ILE B 1 128 ? 5.18 -23.562 -0.316 1 97 128 ILE B C 1
ATOM 2246 O O . ILE B 1 128 ? 4.828 -24.547 0.339 1 97 128 ILE B O 1
ATOM 2250 N N . SER B 1 129 ? 6.168 -23.688 -1.187 1 96.75 129 SER B N 1
ATOM 2251 C CA . SER B 1 129 ? 6.949 -24.891 -1.447 1 96.75 129 SER B CA 1
ATOM 2252 C C . SER B 1 129 ? 8.336 -24.547 -1.987 1 96.75 129 SER B C 1
ATOM 2254 O O . SER B 1 129 ? 8.594 -23.391 -2.348 1 96.75 129 SER B O 1
ATOM 2256 N N . ASP B 1 130 ? 9.156 -25.578 -2.027 1 97.19 130 ASP B N 1
ATOM 2257 C CA . ASP B 1 130 ? 10.492 -25.375 -2.586 1 97.19 130 ASP B CA 1
ATOM 2258 C C . ASP B 1 130 ? 10.422 -25.047 -4.074 1 97.19 130 ASP B C 1
ATOM 2260 O O . ASP B 1 130 ? 11.219 -24.25 -4.578 1 97.19 130 ASP B O 1
ATOM 2264 N N . ASP B 1 131 ? 9.547 -25.641 -4.711 1 95.44 131 ASP B N 1
ATOM 2265 C CA . ASP B 1 131 ? 9.367 -25.344 -6.133 1 95.44 131 ASP B CA 1
ATOM 2266 C C . ASP B 1 131 ? 8.969 -23.891 -6.348 1 95.44 131 ASP B C 1
ATOM 2268 O O . ASP B 1 131 ? 9.484 -23.219 -7.246 1 95.44 131 ASP B O 1
ATOM 2272 N N . ALA B 1 132 ? 8.023 -23.406 -5.547 1 96.31 132 ALA B N 1
ATOM 2273 C CA . ALA B 1 132 ? 7.625 -22.016 -5.613 1 96.31 132 ALA B CA 1
ATOM 2274 C C . ALA B 1 132 ? 8.805 -21.078 -5.324 1 96.31 132 ALA B C 1
ATOM 2276 O O . ALA B 1 132 ? 9 -20.078 -6.016 1 96.31 132 ALA B O 1
ATOM 2277 N N . LYS B 1 133 ? 9.516 -21.469 -4.312 1 98 133 LYS B N 1
ATOM 2278 C CA . LYS B 1 133 ? 10.703 -20.703 -3.957 1 98 133 LYS B CA 1
ATOM 2279 C C . LYS B 1 133 ? 11.648 -20.578 -5.145 1 98 133 LYS B C 1
ATOM 2281 O O . LYS B 1 133 ? 12.094 -19.469 -5.477 1 98 133 LYS B O 1
ATOM 2286 N N . GLN B 1 134 ? 11.953 -21.641 -5.781 1 97.5 134 GLN B N 1
ATOM 2287 C CA . GLN B 1 134 ? 12.852 -21.656 -6.934 1 97.5 134 GLN B CA 1
ATOM 2288 C C . GLN B 1 134 ? 12.297 -20.797 -8.07 1 97.5 134 GLN B C 1
ATOM 2290 O O . GLN B 1 134 ? 13.055 -20.094 -8.734 1 97.5 134 GLN B O 1
ATOM 2295 N N . PHE B 1 135 ? 11.094 -20.906 -8.242 1 96 135 PHE B N 1
ATOM 2296 C CA . PHE B 1 135 ? 10.422 -20.094 -9.258 1 96 135 PHE B CA 1
ATOM 2297 C C . PHE B 1 135 ? 10.688 -18.609 -9.039 1 96 135 PHE B C 1
ATOM 2299 O O . PHE B 1 135 ? 11.117 -17.922 -9.961 1 96 135 PHE B O 1
ATOM 2306 N N . TYR B 1 136 ? 10.43 -18.109 -7.859 1 97.44 136 TYR B N 1
ATOM 2307 C CA . TYR B 1 136 ? 10.617 -16.703 -7.555 1 97.44 136 TYR B CA 1
ATOM 2308 C C . TYR B 1 136 ? 12.086 -16.312 -7.621 1 97.44 136 TYR B C 1
ATOM 2310 O O . TYR B 1 136 ? 12.43 -15.211 -8.062 1 97.44 136 TYR B O 1
ATOM 2318 N N . GLU B 1 137 ? 12.93 -17.219 -7.168 1 97.38 137 GLU B N 1
ATOM 2319 C CA . GLU B 1 137 ? 14.359 -16.953 -7.254 1 97.38 137 GLU B CA 1
ATOM 2320 C C . GLU B 1 137 ? 14.805 -16.812 -8.703 1 97.38 137 GLU B C 1
ATOM 2322 O O . GLU B 1 137 ? 15.664 -15.977 -9.016 1 97.38 137 GLU B O 1
ATOM 2327 N N . HIS B 1 138 ? 14.242 -17.578 -9.586 1 95.94 138 HIS B N 1
ATOM 2328 C CA . HIS B 1 138 ? 14.57 -17.5 -11.008 1 95.94 138 HIS B CA 1
ATOM 2329 C C . HIS B 1 138 ? 14.148 -16.156 -11.594 1 95.94 138 HIS B C 1
ATOM 2331 O O . HIS B 1 138 ? 14.758 -15.672 -12.547 1 95.94 138 HIS B O 1
ATOM 2337 N N . ILE B 1 139 ? 13.141 -15.648 -11.102 1 94.56 139 ILE B N 1
ATOM 2338 C CA . ILE B 1 139 ? 12.672 -14.344 -11.562 1 94.56 139 ILE B CA 1
ATOM 2339 C C . ILE B 1 139 ? 13.617 -13.25 -11.062 1 94.56 139 ILE B C 1
ATOM 2341 O O . ILE B 1 139 ? 13.812 -12.242 -11.734 1 94.56 139 ILE B O 1
ATOM 2345 N N . GLY B 1 140 ? 14.125 -13.367 -9.797 1 95.31 140 GLY B N 1
ATOM 2346 C CA . GLY B 1 140 ? 15.039 -12.367 -9.266 1 95.31 140 GLY B CA 1
ATOM 2347 C C . GLY B 1 140 ? 14.789 -12.047 -7.809 1 95.31 140 GLY B C 1
ATOM 2348 O O . GLY B 1 140 ? 15.492 -11.211 -7.223 1 95.31 140 GLY B O 1
ATOM 2349 N N . PHE B 1 141 ? 13.828 -12.734 -7.199 1 97 141 PHE B N 1
ATOM 2350 C CA . PHE B 1 141 ? 13.609 -12.547 -5.77 1 97 141 PHE B CA 1
ATOM 2351 C C . PHE B 1 141 ? 14.758 -13.156 -4.969 1 97 141 PHE B C 1
ATOM 2353 O O . PHE B 1 141 ? 15.391 -14.117 -5.414 1 97 141 PHE B O 1
ATOM 2360 N N . VAL B 1 142 ? 14.93 -12.586 -3.781 1 96.38 142 VAL B N 1
ATOM 2361 C CA . VAL B 1 142 ? 15.977 -13.086 -2.896 1 96.38 142 VAL B CA 1
ATOM 2362 C C . VAL B 1 142 ? 15.367 -13.516 -1.563 1 96.38 142 VAL B C 1
ATOM 2364 O O . VAL B 1 142 ? 14.523 -12.812 -1.005 1 96.38 142 VAL B O 1
ATOM 2367 N N . ALA B 1 143 ? 15.828 -14.602 -1.035 1 95.94 143 ALA B N 1
ATOM 2368 C CA . ALA B 1 143 ? 15.297 -15.133 0.214 1 95.94 143 ALA B CA 1
ATOM 2369 C C . ALA B 1 143 ? 15.812 -14.344 1.414 1 95.94 143 ALA B C 1
ATOM 2371 O O . ALA B 1 143 ? 16.969 -13.938 1.442 1 95.94 143 ALA B O 1
ATOM 2372 N N . SER B 1 144 ? 14.883 -14.18 2.35 1 94.31 144 SER B N 1
ATOM 2373 C CA . SER B 1 144 ? 15.273 -13.594 3.629 1 94.31 144 SER B CA 1
ATOM 2374 C C . SER B 1 144 ? 16.188 -14.523 4.41 1 94.31 144 SER B C 1
ATOM 2376 O O . SER B 1 144 ? 15.992 -15.742 4.406 1 94.31 144 SER B O 1
ATOM 2378 N N . PRO B 1 145 ? 17.156 -13.945 5.109 1 88.81 145 PRO B N 1
ATOM 2379 C CA . PRO B 1 145 ? 18.047 -14.781 5.922 1 88.81 145 PRO B CA 1
ATOM 2380 C C . PRO B 1 145 ? 17.312 -15.469 7.074 1 88.81 145 PRO B C 1
ATOM 2382 O O . PRO B 1 145 ? 17.688 -16.578 7.477 1 88.81 145 PRO B O 1
ATOM 2385 N N . LEU B 1 146 ? 16.312 -14.852 7.621 1 92.56 146 LEU B N 1
ATOM 2386 C CA . LEU B 1 146 ? 15.602 -15.352 8.797 1 92.56 146 LEU B CA 1
ATOM 2387 C C . LEU B 1 146 ? 14.516 -16.344 8.391 1 92.56 146 LEU B C 1
ATOM 2389 O O . LEU B 1 146 ? 14.133 -17.203 9.188 1 92.56 146 LEU B O 1
ATOM 2393 N N . ASP B 1 147 ? 13.977 -16.188 7.234 1 94.81 147 ASP B N 1
ATOM 2394 C CA . ASP B 1 147 ? 12.922 -17.062 6.723 1 94.81 147 ASP B CA 1
ATOM 2395 C C . ASP B 1 147 ? 13.125 -17.344 5.238 1 94.81 147 ASP B C 1
ATOM 2397 O O . ASP B 1 147 ? 12.672 -16.594 4.383 1 94.81 147 ASP B O 1
ATOM 2401 N N . PRO B 1 148 ? 13.68 -18.516 5.004 1 95.44 148 PRO B N 1
ATOM 2402 C CA . PRO B 1 148 ? 14.047 -18.812 3.617 1 95.44 148 PRO B CA 1
ATOM 2403 C C . PRO B 1 148 ? 12.836 -18.875 2.688 1 95.44 148 PRO B C 1
ATOM 2405 O O . PRO B 1 148 ? 12.984 -18.828 1.464 1 95.44 148 PRO B O 1
ATOM 2408 N N . MET B 1 149 ? 11.633 -18.953 3.217 1 97.62 149 MET B N 1
ATOM 2409 C CA . MET B 1 149 ? 10.445 -19.047 2.373 1 97.62 149 MET B CA 1
ATOM 2410 C C . MET B 1 149 ? 9.844 -17.656 2.117 1 97.62 149 MET B C 1
ATOM 2412 O O . MET B 1 149 ? 8.914 -17.516 1.319 1 97.62 149 MET B O 1
ATOM 2416 N N . MET B 1 150 ? 10.344 -16.719 2.777 1 97.38 150 MET B N 1
ATOM 2417 C CA . MET B 1 150 ? 9.992 -15.336 2.492 1 97.38 150 MET B CA 1
ATOM 2418 C C . MET B 1 150 ? 10.977 -14.711 1.512 1 97.38 150 MET B C 1
ATOM 2420 O O . MET B 1 150 ? 12.164 -14.594 1.811 1 97.38 150 MET B O 1
ATOM 2424 N N . LEU B 1 151 ? 10.539 -14.336 0.336 1 97.88 151 LEU B N 1
ATOM 2425 C CA . LEU B 1 151 ? 11.406 -13.781 -0.7 1 97.88 151 LEU B CA 1
ATOM 2426 C C . LEU B 1 151 ? 11.047 -12.328 -0.981 1 97.88 151 LEU B C 1
ATOM 2428 O O . LEU B 1 151 ? 9.906 -11.914 -0.786 1 97.88 151 LEU B O 1
ATOM 2432 N N . MET B 1 152 ? 12.047 -11.602 -1.386 1 97.62 152 MET B N 1
ATOM 2433 C CA . MET B 1 152 ? 11.852 -10.172 -1.568 1 97.62 152 MET B CA 1
ATOM 2434 C C . MET B 1 152 ? 12.57 -9.68 -2.822 1 97.62 152 MET B C 1
ATOM 2436 O O . MET B 1 152 ? 13.562 -10.273 -3.248 1 97.62 152 MET B O 1
ATOM 2440 N N . ILE B 1 153 ? 12.055 -8.578 -3.385 1 96.69 153 ILE B N 1
ATOM 2441 C CA . ILE B 1 153 ? 12.68 -7.918 -4.523 1 96.69 153 ILE B CA 1
ATOM 2442 C C . ILE B 1 153 ? 12.336 -6.434 -4.516 1 96.69 153 ILE B C 1
ATOM 2444 O O . ILE B 1 153 ? 11.18 -6.059 -4.277 1 96.69 153 ILE B O 1
ATOM 2448 N N . THR B 1 154 ? 13.367 -5.598 -4.703 1 96 154 THR B N 1
ATOM 2449 C CA . THR B 1 154 ? 13.086 -4.172 -4.832 1 96 154 THR B CA 1
ATOM 2450 C C . THR B 1 154 ? 12.359 -3.879 -6.137 1 96 154 THR B C 1
ATOM 2452 O O . THR B 1 154 ? 12.453 -4.652 -7.094 1 96 154 THR B O 1
ATOM 2455 N N . LEU B 1 155 ? 11.664 -2.783 -6.195 1 93.38 155 LEU B N 1
ATOM 2456 C CA . LEU B 1 155 ? 10.969 -2.416 -7.426 1 93.38 155 LEU B CA 1
ATOM 2457 C C . LEU B 1 155 ? 11.961 -2.211 -8.562 1 93.38 155 LEU B C 1
ATOM 2459 O O . LEU B 1 155 ? 11.695 -2.602 -9.703 1 93.38 155 LEU B O 1
ATOM 2463 N N . ALA B 1 156 ? 13.055 -1.598 -8.273 1 91.81 156 ALA B N 1
ATOM 2464 C CA . ALA B 1 156 ? 14.086 -1.385 -9.289 1 91.81 156 ALA B CA 1
ATOM 2465 C C . ALA B 1 156 ? 14.57 -2.711 -9.867 1 91.81 156 ALA B C 1
ATOM 2467 O O . ALA B 1 156 ? 14.68 -2.863 -11.086 1 91.81 156 ALA B O 1
ATOM 2468 N N . ASP B 1 157 ? 14.828 -3.648 -9.031 1 93.5 157 ASP B N 1
ATOM 2469 C CA . ASP B 1 157 ? 15.305 -4.957 -9.477 1 93.5 157 ASP B CA 1
ATOM 2470 C C . ASP B 1 157 ? 14.227 -5.695 -10.266 1 93.5 157 ASP B C 1
ATOM 2472 O O . ASP B 1 157 ? 14.523 -6.387 -11.242 1 93.5 157 ASP B O 1
ATOM 2476 N N . LEU B 1 158 ? 13.031 -5.559 -9.781 1 93 158 LEU B N 1
ATOM 2477 C CA . LEU B 1 158 ? 11.93 -6.219 -10.469 1 93 158 LEU B CA 1
ATOM 2478 C C . LEU B 1 158 ? 11.758 -5.66 -11.883 1 93 158 LEU B C 1
ATOM 2480 O O . LEU B 1 158 ? 11.562 -6.414 -12.836 1 93 158 LEU B O 1
ATOM 2484 N N . GLN B 1 159 ? 11.789 -4.32 -11.969 1 92.19 159 GLN B N 1
ATOM 2485 C CA . GLN B 1 159 ? 11.688 -3.666 -13.266 1 92.19 159 GLN B CA 1
ATOM 2486 C C . GLN B 1 159 ? 12.789 -4.141 -14.211 1 92.19 159 GLN B C 1
ATOM 2488 O O . GLN B 1 159 ? 12.539 -4.398 -15.391 1 92.19 159 GLN B O 1
ATOM 2493 N N . PHE B 1 160 ? 13.922 -4.27 -13.719 1 90.75 160 PHE B N 1
ATOM 2494 C CA . PHE B 1 160 ? 15.062 -4.738 -14.508 1 90.75 160 PHE B CA 1
ATOM 2495 C C . PHE B 1 160 ? 14.867 -6.195 -14.922 1 90.75 160 PHE B C 1
ATOM 2497 O O . PHE B 1 160 ? 15.062 -6.547 -16.078 1 90.75 160 PHE B O 1
ATOM 2504 N N . ALA B 1 161 ? 14.445 -6.969 -13.984 1 89.5 161 ALA B N 1
ATOM 2505 C CA . ALA B 1 161 ? 14.305 -8.406 -14.219 1 89.5 161 ALA B CA 1
ATOM 2506 C C . ALA B 1 161 ? 13.203 -8.695 -15.227 1 89.5 161 ALA B C 1
ATOM 2508 O O . ALA B 1 161 ? 13.312 -9.625 -16.031 1 89.5 161 ALA B O 1
ATOM 2509 N N . MET B 1 162 ? 12.18 -7.859 -15.273 1 90.5 162 MET B N 1
ATOM 2510 C CA . MET B 1 162 ? 11.016 -8.195 -16.078 1 90.5 162 MET B CA 1
ATOM 2511 C C . MET B 1 162 ? 10.875 -7.246 -17.266 1 90.5 162 MET B C 1
ATOM 2513 O O . MET B 1 162 ? 9.961 -7.387 -18.078 1 90.5 162 MET B O 1
ATOM 2517 N N . GLY B 1 163 ? 11.781 -6.309 -17.344 1 88.69 163 GLY B N 1
ATOM 2518 C CA . GLY B 1 163 ? 11.734 -5.363 -18.453 1 88.69 163 GLY B CA 1
ATOM 2519 C C . GLY B 1 163 ? 10.523 -4.453 -18.406 1 88.69 163 GLY B C 1
ATOM 2520 O O . GLY B 1 163 ? 9.906 -4.188 -19.438 1 88.69 163 GLY B O 1
ATOM 2521 N N . ILE B 1 164 ? 10.117 -4.141 -17.188 1 82.12 164 ILE B N 1
ATOM 2522 C CA . ILE B 1 164 ? 9.016 -3.201 -17 1 82.12 164 ILE B CA 1
ATOM 2523 C C . ILE B 1 164 ? 9.523 -1.771 -17.156 1 82.12 164 ILE B C 1
ATOM 2525 O O . ILE B 1 164 ? 10.523 -1.385 -16.531 1 82.12 164 ILE B O 1
ATOM 2529 N N . HIS B 1 165 ? 9.086 -0.99 -18.125 1 70.56 165 HIS B N 1
ATOM 2530 C CA . HIS B 1 165 ? 9.523 0.385 -18.328 1 70.56 165 HIS B CA 1
ATOM 2531 C C . HIS B 1 165 ? 8.461 1.377 -17.859 1 70.56 165 HIS B C 1
ATOM 2533 O O . HIS B 1 165 ? 7.266 1.152 -18.047 1 70.56 165 HIS B O 1
ATOM 2539 N N . SER B 1 166 ? 8.867 2.176 -16.891 1 59.28 166 SER B N 1
ATOM 2540 C CA . SER B 1 166 ? 7.969 3.227 -16.422 1 59.28 166 SER B CA 1
ATOM 2541 C C . SER B 1 166 ? 7.5 4.105 -17.578 1 59.28 166 SER B C 1
ATOM 2543 O O . SER B 1 166 ? 8.289 4.457 -18.453 1 59.28 166 SER B O 1
ATOM 2545 N N . ASN B 1 167 ? 6.23 4.09 -17.812 1 47.78 167 ASN B N 1
ATOM 2546 C CA . ASN B 1 167 ? 5.812 5.059 -18.812 1 47.78 167 ASN B CA 1
ATOM 2547 C C . ASN B 1 167 ? 6.098 6.492 -18.375 1 47.78 167 ASN B C 1
ATOM 2549 O O . ASN B 1 167 ? 6.016 6.801 -17.172 1 47.78 167 ASN B O 1
#